Protein AF-A0A4Q3YSI7-F1 (afdb_monomer)

Secondary structure (DSSP, 8-state):
-HHHHHHHHHHHHHHTT-SS-TT--HHHHHHHHHHHHHHHHHT--S-----EEEEEEEEES-TTS-EEEEEEEEEETTTTEEEEEEPPPPSSS------STTHHHHHHHHHHHHTSTT-SSHHHHHHHHHHHHHH--STT--SSPPEEE--SSS--EEEEEEETTEEEETTEEE---GGGTTSEEE-TT--EE-TTT-SBPTTPPP----SSS---

Nearest PDB structures (foldseek):
  5exc-assembly1_C  TM=4.703E-01  e=1.719E+00  Dendronephthya sp. SSAL-2002
  6gp1-assembly1_A  TM=4.718E-01  e=2.046E+00  Lobophyllia hemprichii
  6lof-assembly1_D  TM=4.558E-01  e=3.658E+00  Zoanthus sp.
  3lf4-assembly1_A  TM=4.822E-01  e=4.355E+00  Discosoma sp.
  6m9y-assembly1_C  TM=2.716E-01  e=4.891E+00  Branchiostoma floridae

Solvent-accessible surface area (backbone atoms only — not comparable to full-atom values): 12997 Å² total; per-residue (Å²): 115,67,68,70,56,54,51,53,53,50,52,55,33,51,77,70,59,69,70,55,65,94,84,58,51,74,68,58,48,47,51,48,52,51,50,52,50,52,59,55,55,72,69,63,74,99,65,90,75,66,65,49,73,45,80,50,76,48,74,46,69,58,69,93,68,47,43,75,49,38,33,45,42,34,38,39,51,92,73,73,42,78,49,76,44,77,55,84,74,71,97,58,73,70,85,84,79,74,71,71,89,39,25,66,52,32,51,52,33,32,51,45,33,49,76,24,93,47,30,71,37,69,42,29,48,50,24,16,43,47,52,32,34,73,63,54,79,34,85,91,43,58,78,53,81,65,46,73,46,75,63,69,60,78,76,70,43,62,37,32,39,45,56,95,93,40,44,28,49,77,42,37,82,53,79,93,53,81,89,52,71,85,50,53,32,20,38,64,49,60,29,44,33,33,88,88,79,72,39,76,29,88,92,53,74,87,63,73,83,47,90,84,48,90,71,128

Sequence (216 aa):
MFPSLVLGQIISAIDLQLLTASSAEAEERNAVIVDFIQSSHRRRRNVPEQDFIILHIYRSHVWPSTQYRVWTIGYSASENMWSCDEIELPTATAVVVTLGSGARTAKAYTTRWAASDAGGTSRAIFSAFCDALSSGEDRLSGGMPQLNALYTEGSPRPLGVVENNQLFLHGLPIKWSGALANIEWCDRLFNRLDPLTMKQASGARRFARPTNSGIR

Structure (mmCIF, N/CA/C/O backbone):
data_AF-A0A4Q3YSI7-F1
#
_entry.id   AF-A0A4Q3YSI7-F1
#
loop_
_atom_site.group_PDB
_atom_site.id
_atom_site.type_symbol
_atom_site.label_atom_id
_atom_site.label_alt_id
_atom_site.label_comp_id
_atom_site.label_asym_id
_atom_site.label_entity_id
_atom_site.label_seq_id
_atom_site.pdbx_PDB_ins_code
_atom_site.Cartn_x
_atom_site.Cartn_y
_atom_site.Cartn_z
_atom_site.occupancy
_atom_site.B_iso_or_equiv
_atom_site.auth_seq_id
_atom_site.auth_comp_id
_atom_site.auth_asym_id
_atom_site.auth_atom_id
_atom_site.pdbx_PDB_model_num
ATOM 1 N N . MET A 1 1 ? 13.739 -9.738 -4.726 1.00 76.19 1 MET A N 1
ATOM 2 C CA . MET A 1 1 ? 14.880 -8.851 -4.375 1.00 76.19 1 MET A CA 1
ATOM 3 C C . MET A 1 1 ? 15.005 -7.641 -5.297 1.00 76.19 1 MET A C 1
ATOM 5 O O . MET A 1 1 ? 15.178 -6.547 -4.781 1.00 76.19 1 MET A O 1
ATOM 9 N N . PHE A 1 2 ? 14.910 -7.789 -6.626 1.00 90.81 2 PHE A N 1
ATOM 10 C CA . PHE A 1 2 ? 15.081 -6.655 -7.549 1.00 90.81 2 PHE A CA 1
ATOM 11 C C . PHE A 1 2 ? 14.163 -5.441 -7.270 1.00 90.81 2 PHE A C 1
ATOM 13 O O . PHE A 1 2 ? 14.714 -4.345 -7.147 1.00 90.81 2 PHE A O 1
ATOM 20 N N . PRO A 1 3 ? 12.831 -5.597 -7.082 1.00 92.06 3 PRO A N 1
ATOM 21 C CA . PRO A 1 3 ? 11.947 -4.452 -6.846 1.00 92.06 3 PRO A CA 1
ATOM 22 C C . PRO A 1 3 ? 12.372 -3.593 -5.651 1.00 92.06 3 PRO A C 1
ATOM 24 O O . PRO A 1 3 ? 12.464 -2.378 -5.764 1.00 92.06 3 PRO A O 1
ATOM 27 N N . SER A 1 4 ? 12.724 -4.214 -4.525 1.00 88.88 4 SER A N 1
ATOM 28 C CA . SER A 1 4 ? 13.134 -3.496 -3.312 1.00 88.88 4 SER A CA 1
ATOM 29 C C . SER A 1 4 ? 14.380 -2.627 -3.521 1.00 88.88 4 SER A C 1
ATOM 31 O O . SER A 1 4 ? 14.477 -1.554 -2.935 1.00 88.88 4 SER A O 1
ATOM 33 N N . LEU A 1 5 ? 15.319 -3.063 -4.369 1.00 90.75 5 LEU A N 1
ATOM 34 C CA . LEU A 1 5 ? 16.537 -2.305 -4.671 1.00 90.75 5 LEU A CA 1
ATOM 35 C C . LEU A 1 5 ? 16.259 -1.141 -5.627 1.00 90.75 5 LEU A C 1
ATOM 37 O O . LEU A 1 5 ? 16.662 -0.012 -5.355 1.00 90.75 5 LEU A O 1
ATOM 41 N N . VAL A 1 6 ? 15.563 -1.408 -6.737 1.00 94.06 6 VAL A N 1
ATOM 42 C CA . VAL A 1 6 ? 15.312 -0.381 -7.760 1.00 94.06 6 VAL A CA 1
ATOM 43 C C . VAL A 1 6 ? 14.368 0.705 -7.246 1.00 94.06 6 VAL A C 1
ATOM 45 O O . VAL A 1 6 ? 14.577 1.877 -7.540 1.00 94.06 6 VAL A O 1
ATOM 48 N N . LEU A 1 7 ? 13.385 0.352 -6.411 1.00 94.69 7 LEU A N 1
ATOM 49 C CA . LEU A 1 7 ? 12.472 1.325 -5.812 1.00 94.69 7 LEU A CA 1
ATOM 50 C C . LEU A 1 7 ? 13.203 2.297 -4.883 1.00 94.69 7 LEU A C 1
ATOM 52 O O . LEU A 1 7 ? 12.929 3.490 -4.935 1.00 94.69 7 LEU A O 1
ATOM 56 N N . GLY A 1 8 ? 14.179 1.825 -4.099 1.00 93.75 8 GLY A N 1
ATOM 57 C CA . GLY A 1 8 ? 15.011 2.710 -3.279 1.00 93.75 8 GLY A CA 1
ATOM 58 C C . GLY A 1 8 ? 15.780 3.732 -4.123 1.00 93.75 8 GLY A C 1
ATOM 59 O O . GLY A 1 8 ? 15.789 4.917 -3.802 1.00 93.75 8 GLY A O 1
ATOM 60 N N . GLN A 1 9 ? 16.355 3.292 -5.247 1.00 93.75 9 GLN A N 1
ATOM 61 C CA . GLN A 1 9 ? 17.069 4.170 -6.183 1.00 93.75 9 GLN A CA 1
ATOM 62 C C . GLN A 1 9 ? 16.139 5.192 -6.846 1.00 93.75 9 GLN A C 1
ATOM 64 O O . GLN A 1 9 ? 16.499 6.363 -6.957 1.00 93.75 9 GLN A O 1
ATOM 69 N N . ILE A 1 10 ? 14.942 4.763 -7.256 1.00 94.44 10 ILE A N 1
ATOM 70 C CA . ILE A 1 10 ? 13.928 5.638 -7.857 1.00 94.44 10 ILE A CA 1
ATOM 71 C C . ILE A 1 10 ? 13.483 6.698 -6.855 1.00 94.44 10 ILE A C 1
ATOM 73 O O . ILE A 1 10 ? 13.472 7.873 -7.201 1.00 94.44 10 ILE A O 1
ATOM 77 N N . ILE A 1 11 ? 13.173 6.310 -5.615 1.00 92.19 11 ILE A N 1
ATOM 78 C CA . ILE A 1 11 ? 12.768 7.251 -4.562 1.00 92.19 11 ILE A CA 1
ATOM 79 C C . ILE A 1 11 ? 13.866 8.293 -4.340 1.00 92.19 11 ILE A C 1
ATOM 81 O O . ILE A 1 11 ? 13.592 9.484 -4.433 1.00 92.19 11 ILE A O 1
ATOM 85 N N . SER A 1 12 ? 15.122 7.866 -4.166 1.00 93.31 12 SER A N 1
ATOM 86 C CA . SER A 1 12 ? 16.239 8.805 -3.998 1.00 93.31 12 SER A CA 1
ATOM 87 C C . SER A 1 12 ? 16.393 9.761 -5.185 1.00 93.31 12 SER A C 1
ATOM 89 O O . SER A 1 12 ? 16.667 10.942 -4.999 1.00 93.31 12 SER A O 1
ATOM 91 N N . ALA A 1 13 ? 16.205 9.280 -6.415 1.00 92.12 13 ALA A N 1
ATOM 92 C CA . ALA A 1 13 ? 16.308 10.123 -7.599 1.00 92.12 13 ALA A CA 1
ATOM 93 C C . ALA A 1 13 ? 15.090 11.055 -7.786 1.00 92.12 13 ALA A C 1
ATOM 95 O O . ALA A 1 13 ? 15.251 12.147 -8.331 1.00 92.12 13 ALA A O 1
ATOM 96 N N . ILE A 1 14 ? 13.898 10.676 -7.307 1.00 90.38 14 ILE A N 1
ATOM 97 C CA . ILE A 1 14 ? 12.726 11.564 -7.215 1.00 90.38 14 ILE A CA 1
ATOM 98 C C . ILE A 1 14 ? 12.975 12.663 -6.178 1.00 90.38 14 ILE A C 1
ATOM 100 O O . ILE A 1 14 ? 12.755 13.833 -6.484 1.00 90.38 14 ILE A O 1
ATOM 104 N N . ASP A 1 15 ? 13.475 12.310 -4.992 1.00 89.75 15 ASP A N 1
ATOM 105 C CA . ASP A 1 15 ? 13.747 13.261 -3.906 1.00 89.75 15 ASP A CA 1
ATOM 106 C C . ASP A 1 15 ? 14.797 14.307 -4.314 1.00 89.75 15 ASP A C 1
ATOM 108 O O . ASP A 1 15 ? 14.696 15.480 -3.955 1.00 89.75 15 ASP A O 1
ATOM 112 N N . LEU A 1 16 ? 15.774 13.897 -5.129 1.00 91.81 16 LEU A N 1
ATOM 113 C CA . LEU A 1 16 ? 16.781 14.776 -5.731 1.00 91.81 16 LEU A CA 1
ATOM 114 C C . LEU A 1 16 ? 16.293 15.514 -6.991 1.00 91.81 16 LEU A C 1
ATOM 116 O O . LEU A 1 16 ? 17.074 16.238 -7.605 1.00 91.81 16 LEU A O 1
ATOM 120 N N . GLN A 1 17 ? 15.030 15.336 -7.391 1.00 89.69 17 GLN A N 1
ATOM 121 C CA . GLN A 1 17 ? 14.419 15.948 -8.580 1.00 89.69 17 GLN A CA 1
ATOM 122 C C . GLN A 1 17 ? 15.140 15.608 -9.900 1.00 89.69 17 GLN A C 1
ATOM 124 O O . GLN A 1 17 ? 15.142 16.397 -10.842 1.00 89.69 17 GLN A O 1
ATOM 129 N N . LEU A 1 18 ? 15.744 14.418 -9.988 1.00 89.19 18 LEU A N 1
ATOM 130 C CA . LEU A 1 18 ? 16.548 13.985 -11.138 1.00 89.19 18 LEU A CA 1
ATOM 131 C C . LEU A 1 18 ? 15.752 13.206 -12.189 1.00 89.19 18 LEU A C 1
ATOM 133 O O . LEU A 1 18 ? 16.165 13.157 -13.344 1.00 89.19 18 LEU A O 1
ATOM 137 N N . LEU A 1 19 ? 14.651 12.555 -11.798 1.00 84.19 19 LEU A N 1
ATOM 138 C CA . LEU A 1 19 ? 13.926 11.656 -12.703 1.00 84.19 19 LEU A CA 1
ATOM 139 C C . LEU A 1 19 ? 12.899 12.366 -13.578 1.00 84.19 19 LEU A C 1
ATOM 141 O O . LEU A 1 19 ? 12.756 12.032 -14.744 1.00 84.19 19 LEU A O 1
ATOM 145 N N . THR A 1 20 ? 12.160 13.331 -13.045 1.00 81.06 20 THR A N 1
ATOM 146 C CA . THR A 1 20 ? 11.006 13.895 -13.755 1.00 81.06 20 THR A CA 1
ATOM 147 C C . THR A 1 20 ? 10.940 15.394 -13.552 1.00 81.06 20 THR A C 1
ATOM 149 O O . THR A 1 20 ? 11.030 15.853 -12.413 1.00 81.06 20 THR A O 1
ATOM 152 N N . ALA A 1 21 ? 10.710 16.142 -14.631 1.00 79.62 21 ALA A N 1
ATOM 153 C CA . ALA A 1 21 ? 10.449 17.572 -14.547 1.00 79.62 21 ALA A CA 1
ATOM 154 C C . ALA A 1 21 ? 9.201 17.852 -13.694 1.00 79.62 21 ALA A C 1
ATOM 156 O O . ALA A 1 21 ? 8.251 17.066 -13.670 1.00 79.62 21 ALA A O 1
ATOM 157 N N . SER A 1 22 ? 9.162 18.997 -13.014 1.00 75.00 22 SER A N 1
ATOM 158 C CA . SER A 1 22 ? 8.008 19.399 -12.197 1.00 75.00 22 SER A CA 1
ATOM 159 C C . SER A 1 22 ? 6.721 19.556 -13.016 1.00 75.00 22 SER A C 1
ATOM 161 O O . SER A 1 22 ? 5.641 19.339 -12.480 1.00 75.00 22 SER A O 1
ATOM 163 N N . SER A 1 23 ? 6.835 19.864 -14.310 1.00 81.31 23 SER A N 1
ATOM 164 C CA . SER A 1 23 ? 5.715 20.023 -15.244 1.00 81.31 23 SER A CA 1
ATOM 165 C C . SER A 1 23 ? 5.284 18.737 -15.953 1.00 81.31 23 SER A C 1
ATOM 167 O O . SER A 1 23 ? 4.348 18.795 -16.736 1.00 81.31 23 SER A O 1
ATOM 169 N N . ALA A 1 24 ? 5.975 17.611 -15.743 1.00 86.38 24 ALA A N 1
ATOM 170 C CA . ALA A 1 24 ? 5.646 16.370 -16.440 1.00 86.38 24 ALA A CA 1
ATOM 171 C C . ALA A 1 24 ? 4.278 15.837 -15.994 1.00 86.38 24 ALA A C 1
ATOM 173 O O . ALA A 1 24 ? 4.003 15.769 -14.784 1.00 86.38 24 ALA A O 1
ATOM 174 N N . GLU A 1 25 ? 3.472 15.418 -16.965 1.00 90.75 25 GLU A N 1
ATOM 175 C CA . GLU A 1 25 ? 2.168 14.799 -16.731 1.00 90.75 25 GLU A CA 1
ATOM 176 C C . GLU A 1 25 ? 2.317 13.358 -16.216 1.00 90.75 25 GLU A C 1
ATOM 178 O O . GLU A 1 25 ? 3.401 12.764 -16.211 1.00 90.75 25 GLU A O 1
ATOM 183 N N . ALA A 1 26 ? 1.221 12.782 -15.728 1.00 92.50 26 ALA A N 1
ATOM 184 C CA . ALA A 1 26 ? 1.237 11.498 -15.034 1.00 92.50 26 ALA A CA 1
ATOM 185 C C . ALA A 1 26 ? 1.747 10.340 -15.926 1.00 92.50 26 ALA A C 1
ATOM 187 O O . ALA A 1 26 ? 2.525 9.501 -15.467 1.00 92.50 26 ALA A O 1
ATOM 188 N N . GLU A 1 27 ? 1.362 10.321 -17.205 1.00 94.31 27 GLU A N 1
ATOM 189 C CA . GLU A 1 27 ? 1.814 9.379 -18.237 1.00 94.31 27 GLU A CA 1
ATOM 190 C C . GLU A 1 27 ? 3.322 9.475 -18.467 1.00 94.31 27 GLU A C 1
ATOM 192 O O . GLU A 1 27 ? 4.012 8.459 -18.495 1.00 94.31 27 GLU A O 1
ATOM 197 N N . GLU A 1 28 ? 3.843 10.695 -18.600 1.00 93.88 28 GLU A N 1
ATOM 198 C CA . GLU A 1 28 ? 5.266 10.938 -18.843 1.00 93.88 28 GLU A CA 1
ATOM 199 C C . GLU A 1 28 ? 6.102 10.472 -17.650 1.00 93.88 28 GLU A C 1
ATOM 201 O O . GLU A 1 28 ? 7.112 9.784 -17.810 1.00 93.88 28 GLU A O 1
ATOM 206 N N . ARG A 1 29 ? 5.644 10.778 -16.430 1.00 94.06 29 ARG A N 1
ATOM 207 C CA . ARG A 1 29 ? 6.284 10.301 -15.197 1.00 94.06 29 ARG A CA 1
ATOM 208 C C . ARG A 1 29 ? 6.278 8.782 -15.115 1.00 94.06 29 ARG A C 1
ATOM 210 O O . ARG A 1 29 ? 7.296 8.192 -14.758 1.00 94.06 29 ARG A O 1
ATOM 217 N N . ASN A 1 30 ? 5.153 8.147 -15.447 1.00 96.31 30 ASN A N 1
ATOM 218 C CA . ASN A 1 30 ? 5.068 6.694 -15.501 1.00 96.31 30 ASN A CA 1
ATOM 219 C C . ASN A 1 30 ? 6.070 6.117 -16.511 1.00 96.31 30 ASN A C 1
ATOM 221 O O . ASN A 1 30 ? 6.843 5.237 -16.140 1.00 96.31 30 ASN A O 1
ATOM 225 N N . ALA A 1 31 ? 6.117 6.656 -17.731 1.00 96.00 31 ALA A N 1
ATOM 226 C CA . ALA A 1 31 ? 7.021 6.193 -18.779 1.00 96.00 31 ALA A CA 1
ATOM 227 C C . ALA A 1 31 ? 8.495 6.272 -18.350 1.00 96.00 31 ALA A C 1
ATOM 229 O O . ALA A 1 31 ? 9.243 5.314 -18.546 1.00 96.00 31 ALA A O 1
ATOM 230 N N . VAL A 1 32 ? 8.903 7.364 -17.693 1.00 95.62 32 VAL A N 1
ATOM 231 C CA . VAL A 1 32 ? 10.265 7.500 -17.153 1.00 95.62 32 VAL A CA 1
ATOM 232 C C . VAL A 1 32 ? 10.555 6.457 -16.071 1.00 95.62 32 VAL A C 1
ATOM 234 O O . VAL A 1 32 ? 11.625 5.848 -16.067 1.00 95.62 32 VAL A O 1
ATOM 237 N N . ILE A 1 33 ? 9.612 6.224 -15.154 1.00 95.88 33 ILE A N 1
ATOM 238 C CA . ILE A 1 33 ? 9.764 5.209 -14.103 1.00 95.88 33 ILE A CA 1
ATOM 239 C C . ILE A 1 33 ? 9.880 3.809 -14.719 1.00 95.88 33 ILE A C 1
ATOM 241 O O . ILE A 1 33 ? 10.762 3.043 -14.327 1.00 95.88 33 ILE A O 1
ATOM 245 N N . VAL A 1 34 ? 9.036 3.481 -15.701 1.00 97.06 34 VAL A N 1
ATOM 246 C CA . VAL A 1 34 ? 9.071 2.200 -16.421 1.00 97.06 34 VAL A CA 1
ATOM 247 C C . VAL A 1 34 ? 10.416 2.011 -17.118 1.00 97.06 34 VAL A C 1
ATOM 249 O O . VAL A 1 34 ? 11.053 0.975 -16.913 1.00 97.06 34 VAL A O 1
ATOM 252 N N . ASP A 1 35 ? 10.891 3.004 -17.875 1.00 95.62 35 ASP A N 1
ATOM 253 C CA . ASP A 1 35 ? 12.185 2.915 -18.556 1.00 95.62 35 ASP A CA 1
ATOM 254 C C . ASP A 1 35 ? 13.339 2.749 -17.558 1.00 95.62 35 ASP A C 1
ATOM 256 O O . ASP A 1 35 ? 14.198 1.882 -17.739 1.00 95.62 35 ASP A O 1
ATOM 260 N N . PHE A 1 36 ? 13.329 3.489 -16.444 1.00 95.38 36 PHE A N 1
ATOM 261 C CA . PHE A 1 36 ? 14.347 3.346 -15.403 1.00 95.38 36 PHE A CA 1
ATOM 262 C C . PHE A 1 36 ? 14.370 1.929 -14.814 1.00 95.38 36 PHE A C 1
ATOM 264 O O . PHE A 1 36 ? 15.446 1.339 -14.638 1.00 95.38 36 PHE A O 1
ATOM 271 N N . ILE A 1 37 ? 13.195 1.360 -14.520 1.00 95.62 37 ILE A N 1
ATOM 272 C CA . ILE A 1 37 ? 13.059 -0.002 -13.991 1.00 95.62 37 ILE A CA 1
ATOM 273 C C . ILE A 1 37 ? 13.585 -1.013 -15.013 1.00 95.62 37 ILE A C 1
ATOM 275 O O . ILE A 1 37 ? 14.451 -1.825 -14.677 1.00 95.62 37 ILE A O 1
ATOM 279 N N . GLN A 1 38 ? 13.126 -0.945 -16.263 1.00 95.25 38 GLN A N 1
ATOM 280 C CA . GLN A 1 38 ? 13.524 -1.871 -17.327 1.00 95.25 38 GLN A CA 1
ATOM 281 C C . GLN A 1 38 ? 15.024 -1.779 -17.633 1.00 95.25 38 GLN A C 1
ATOM 283 O O . GLN A 1 38 ? 15.718 -2.792 -17.757 1.00 95.25 38 GLN A O 1
ATOM 288 N N . SER A 1 39 ? 15.569 -0.568 -17.703 1.00 93.31 39 SER A N 1
ATOM 289 C CA . SER A 1 39 ? 16.995 -0.318 -17.924 1.00 93.31 39 SER A CA 1
ATOM 290 C C . SER A 1 39 ? 17.858 -0.790 -16.751 1.00 93.31 39 SER A C 1
ATOM 292 O O . SER A 1 39 ? 18.958 -1.309 -16.952 1.00 93.31 39 SER A O 1
ATOM 294 N N . SER A 1 40 ? 17.375 -0.683 -15.513 1.00 93.12 40 SER A N 1
ATOM 295 C CA . SER A 1 40 ? 18.057 -1.248 -14.340 1.00 93.12 40 SER A CA 1
ATOM 296 C C . SER A 1 40 ? 17.976 -2.774 -14.308 1.00 93.12 40 SER A C 1
ATOM 298 O O . SER A 1 40 ? 18.968 -3.432 -13.998 1.00 93.12 40 SER A O 1
ATOM 300 N N . HIS A 1 41 ? 16.843 -3.349 -14.711 1.00 92.94 41 HIS A N 1
ATOM 301 C CA . HIS A 1 41 ? 16.660 -4.793 -14.801 1.00 92.94 41 HIS A CA 1
ATOM 302 C C . HIS A 1 41 ? 17.600 -5.437 -15.827 1.00 92.94 41 HIS A C 1
ATOM 304 O O . HIS A 1 41 ? 18.274 -6.411 -15.495 1.00 92.94 41 HIS A O 1
ATOM 310 N N . ARG A 1 42 ? 17.700 -4.861 -17.037 1.00 91.12 42 ARG A N 1
ATOM 311 C CA . ARG A 1 42 ? 18.564 -5.339 -18.140 1.00 91.12 42 ARG A CA 1
ATOM 312 C C . ARG A 1 42 ? 20.054 -5.384 -17.789 1.00 91.12 42 ARG A C 1
ATOM 314 O O . ARG A 1 42 ? 20.809 -6.128 -18.405 1.00 91.12 42 ARG A O 1
ATOM 321 N N . ARG A 1 43 ? 20.496 -4.587 -16.812 1.00 89.12 43 ARG A N 1
ATOM 322 C CA . ARG A 1 43 ? 21.905 -4.510 -16.385 1.00 89.12 43 ARG A CA 1
ATOM 323 C C . ARG A 1 43 ? 22.304 -5.592 -15.381 1.00 89.12 43 ARG A C 1
ATOM 325 O O . ARG A 1 43 ? 23.490 -5.731 -15.081 1.00 89.12 43 ARG A O 1
ATOM 332 N N . ARG A 1 44 ? 21.346 -6.355 -14.851 1.00 87.38 44 ARG A N 1
ATOM 333 C CA . ARG A 1 44 ? 21.624 -7.432 -13.897 1.00 87.38 44 ARG A CA 1
ATOM 334 C C . ARG A 1 44 ? 22.282 -8.617 -14.602 1.00 87.38 44 ARG A C 1
ATOM 336 O O . ARG A 1 44 ? 21.973 -8.919 -15.748 1.00 87.38 44 ARG A O 1
ATOM 343 N N . ARG A 1 45 ? 23.179 -9.312 -13.903 1.00 81.56 45 ARG A N 1
ATOM 344 C CA . ARG A 1 45 ? 23.818 -10.546 -14.383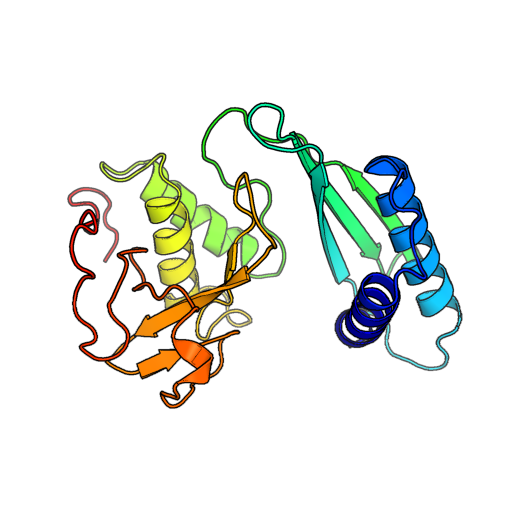 1.00 81.56 45 ARG A CA 1
ATOM 345 C C . ARG A 1 45 ? 23.741 -11.622 -13.309 1.00 81.56 45 ARG A C 1
ATOM 347 O O . ARG A 1 45 ? 23.902 -11.307 -12.134 1.00 81.56 45 ARG A O 1
ATOM 354 N N . ASN A 1 46 ? 23.543 -12.874 -13.724 1.00 75.81 46 ASN A N 1
ATOM 355 C CA . ASN A 1 46 ? 23.625 -14.069 -12.874 1.00 75.81 46 ASN A CA 1
ATOM 356 C C . ASN A 1 46 ? 22.743 -14.025 -11.612 1.00 75.81 46 ASN A C 1
ATOM 358 O O . ASN A 1 46 ? 23.167 -14.444 -10.537 1.00 75.81 46 ASN A O 1
ATOM 362 N N . VAL A 1 47 ? 21.518 -13.512 -11.730 1.00 79.75 47 VAL A N 1
ATOM 363 C CA . VAL A 1 47 ? 20.550 -13.453 -10.627 1.00 79.75 47 VAL A CA 1
ATOM 364 C C . VA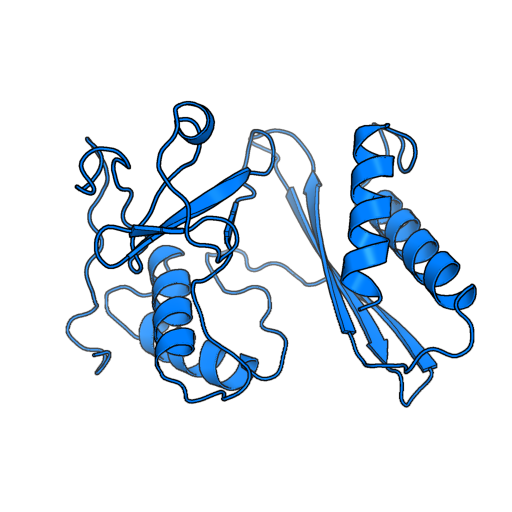L A 1 47 ? 19.288 -14.232 -10.986 1.00 79.75 47 VAL A C 1
ATOM 366 O O . VAL A 1 47 ? 18.817 -14.091 -12.113 1.00 79.75 47 VAL A O 1
ATOM 369 N N . PRO A 1 48 ? 18.715 -15.010 -10.048 1.00 77.50 48 PRO A N 1
ATOM 370 C CA . PRO A 1 48 ? 17.429 -15.658 -10.261 1.00 77.50 48 PRO A CA 1
ATOM 371 C C . PRO A 1 48 ? 16.359 -14.636 -10.641 1.00 77.50 48 PRO A C 1
ATOM 373 O O . PRO A 1 48 ? 16.221 -13.590 -9.993 1.00 77.50 48 PRO A O 1
ATOM 376 N N . GLU A 1 49 ? 15.613 -14.945 -11.693 1.00 83.62 49 GLU A N 1
ATOM 377 C CA . GLU A 1 49 ? 14.466 -14.155 -12.109 1.00 83.62 49 GLU A CA 1
ATOM 378 C C . GLU A 1 49 ? 13.201 -14.706 -11.469 1.00 83.62 49 GLU A C 1
ATOM 380 O O . GLU A 1 49 ? 13.020 -15.913 -11.326 1.00 83.62 49 GLU A O 1
ATOM 385 N N . GLN A 1 50 ? 12.361 -13.791 -11.014 1.00 89.38 50 GLN A N 1
ATOM 386 C CA . GLN A 1 50 ? 11.073 -14.092 -10.418 1.00 89.38 50 GLN A CA 1
ATOM 387 C C . GLN A 1 50 ? 10.093 -13.065 -10.942 1.00 89.38 50 GLN A C 1
ATOM 389 O O . GLN A 1 50 ? 10.475 -11.911 -11.160 1.00 89.38 50 GLN A O 1
ATOM 394 N N . ASP A 1 51 ? 8.848 -13.487 -11.090 1.00 93.75 51 ASP A N 1
ATOM 395 C CA . ASP A 1 51 ? 7.767 -12.584 -11.432 1.00 93.75 51 ASP A CA 1
ATOM 396 C C . ASP A 1 51 ? 7.613 -11.528 -10.338 1.00 93.75 51 ASP A C 1
ATOM 398 O O . ASP A 1 51 ? 7.758 -11.800 -9.139 1.00 93.75 51 ASP A O 1
ATOM 402 N N . PHE A 1 52 ? 7.308 -10.305 -10.747 1.00 94.69 52 PHE A N 1
ATOM 403 C CA . PHE A 1 52 ? 6.945 -9.249 -9.816 1.00 94.69 52 PHE A CA 1
ATOM 404 C C . PHE A 1 52 ? 6.020 -8.239 -10.472 1.00 94.69 52 PHE A C 1
ATOM 406 O O . PHE A 1 52 ? 5.974 -8.090 -11.691 1.00 94.69 52 PHE A O 1
ATOM 413 N N . ILE A 1 53 ? 5.306 -7.514 -9.617 1.00 96.25 53 ILE A N 1
ATOM 414 C CA . ILE A 1 53 ? 4.451 -6.403 -10.008 1.00 96.25 53 ILE A CA 1
ATOM 415 C C . ILE A 1 53 ? 4.809 -5.215 -9.122 1.00 96.25 53 ILE A C 1
ATOM 417 O O . ILE A 1 53 ? 4.932 -5.350 -7.903 1.00 96.25 53 ILE A O 1
ATOM 421 N N . ILE A 1 54 ? 4.983 -4.054 -9.741 1.00 96.81 54 ILE A N 1
ATOM 422 C CA . ILE A 1 54 ? 5.146 -2.766 -9.074 1.00 96.81 54 ILE A CA 1
ATOM 423 C C . ILE A 1 54 ? 3.880 -1.958 -9.334 1.00 96.81 54 ILE A C 1
ATOM 425 O O . ILE A 1 54 ? 3.450 -1.819 -10.476 1.00 96.81 54 ILE A O 1
ATOM 429 N N . LEU A 1 55 ? 3.289 -1.416 -8.271 1.00 96.56 55 LEU A N 1
ATOM 430 C CA . LEU A 1 55 ? 2.208 -0.446 -8.388 1.00 96.56 55 LEU A CA 1
ATOM 431 C C . LEU A 1 55 ? 2.793 0.961 -8.408 1.00 96.56 55 LEU A C 1
ATOM 433 O O . LEU A 1 55 ? 3.472 1.365 -7.464 1.00 96.56 55 LEU A O 1
ATOM 437 N N . HIS A 1 56 ? 2.495 1.706 -9.466 1.00 96.25 56 HIS A N 1
ATOM 438 C CA . HIS A 1 56 ? 2.767 3.134 -9.533 1.00 96.25 56 HIS A CA 1
ATOM 439 C C . HIS A 1 56 ? 1.441 3.877 -9.379 1.00 96.25 56 HIS A C 1
ATOM 441 O O . HIS A 1 56 ? 0.547 3.736 -10.208 1.00 96.25 56 HIS A O 1
ATOM 447 N N . ILE A 1 57 ? 1.303 4.634 -8.291 1.00 95.38 57 ILE A N 1
ATOM 448 C CA . ILE A 1 57 ? 0.116 5.438 -7.992 1.00 95.38 57 ILE A CA 1
ATOM 449 C C . ILE A 1 57 ? 0.546 6.897 -7.998 1.00 95.38 57 ILE A C 1
ATOM 451 O O . ILE A 1 57 ? 1.450 7.280 -7.253 1.00 95.38 57 ILE A O 1
ATOM 455 N N . TYR A 1 58 ? -0.123 7.705 -8.809 1.00 93.19 58 TYR A N 1
ATOM 456 C CA . TYR A 1 58 ? 0.152 9.125 -8.941 1.00 93.19 58 TYR A CA 1
ATOM 457 C C . TYR A 1 58 ? -1.087 9.946 -8.598 1.00 93.19 58 TYR A C 1
ATOM 459 O O . TYR A 1 58 ? -2.209 9.565 -8.930 1.00 93.19 58 TYR A O 1
ATOM 467 N N . ARG A 1 59 ? -0.873 11.088 -7.941 1.00 93.00 59 ARG A N 1
ATOM 468 C CA . ARG A 1 59 ? -1.898 12.107 -7.715 1.00 93.00 59 ARG A CA 1
ATOM 469 C C . ARG A 1 59 ? -1.492 13.374 -8.457 1.00 93.00 59 ARG A C 1
ATOM 471 O O . ARG A 1 59 ? -0.487 13.983 -8.089 1.00 93.00 59 ARG A O 1
ATOM 478 N N . SER A 1 60 ? -2.278 13.770 -9.451 1.00 88.94 60 SER A N 1
ATOM 479 C CA . SER A 1 60 ? -2.127 15.039 -10.161 1.00 88.94 60 SER A CA 1
ATOM 480 C C . SER A 1 60 ? -3.071 16.100 -9.595 1.00 88.94 60 SER A C 1
ATOM 482 O O . SER A 1 60 ? -4.101 15.795 -8.986 1.00 88.94 60 SER A O 1
ATOM 484 N N . HIS A 1 61 ? -2.699 17.358 -9.837 1.00 84.38 61 HIS A N 1
ATOM 485 C CA . HIS A 1 61 ? -3.429 18.566 -9.449 1.00 84.38 61 HIS A CA 1
ATOM 486 C C . HIS A 1 61 ? -3.611 18.761 -7.935 1.00 84.38 61 HIS A C 1
ATOM 488 O O . HIS A 1 61 ? -3.418 17.872 -7.103 1.00 84.38 61 HIS A O 1
ATOM 494 N N . VAL A 1 62 ? -3.958 19.993 -7.573 1.00 83.25 62 VAL A N 1
ATOM 495 C CA . VAL A 1 62 ? -4.345 20.352 -6.208 1.00 83.25 62 VAL A CA 1
ATOM 496 C C . VAL A 1 62 ? -5.856 20.230 -6.051 1.00 83.25 62 VAL A C 1
ATOM 498 O O . VAL A 1 62 ? -6.609 20.362 -7.019 1.00 83.25 62 VAL A O 1
ATOM 501 N N . TRP A 1 63 ? -6.299 19.998 -4.818 1.00 86.44 63 TRP A N 1
ATOM 502 C CA . TRP A 1 63 ? -7.716 20.042 -4.476 1.00 86.44 63 TRP A CA 1
ATOM 503 C C . TRP A 1 63 ? -8.332 21.388 -4.916 1.00 86.44 63 TRP A C 1
ATOM 505 O O . TRP A 1 63 ? -7.677 22.422 -4.754 1.00 86.44 63 TRP A O 1
ATOM 515 N N . PRO A 1 64 ? -9.562 21.418 -5.470 1.00 89.38 64 PRO A N 1
ATOM 516 C CA . PRO A 1 64 ? -10.538 20.325 -5.596 1.00 89.38 64 PRO A CA 1
ATOM 517 C C . PRO A 1 64 ? -10.433 19.494 -6.884 1.00 89.38 64 PRO A C 1
ATOM 519 O O . PRO A 1 64 ? -11.203 18.554 -7.057 1.00 89.38 64 PRO A O 1
ATOM 522 N N . SER A 1 65 ? -9.492 19.805 -7.775 1.00 90.19 65 SER A N 1
ATOM 523 C CA . SER A 1 65 ? -9.346 19.156 -9.088 1.00 90.19 65 SER A CA 1
ATOM 524 C C . SER A 1 65 ? -8.442 17.923 -9.060 1.00 90.19 65 SER A C 1
ATOM 526 O O . SER A 1 65 ? -7.929 17.514 -10.100 1.00 90.19 65 SER A O 1
ATOM 528 N N . THR A 1 66 ? -8.195 17.364 -7.874 1.00 91.75 66 THR A N 1
ATOM 529 C CA . THR A 1 66 ? -7.311 16.218 -7.672 1.00 91.75 66 THR A CA 1
ATOM 530 C C . THR A 1 66 ? -7.727 15.048 -8.557 1.00 91.75 66 THR A C 1
ATOM 532 O O . THR A 1 66 ? -8.885 14.632 -8.538 1.00 91.75 66 THR A O 1
ATOM 535 N N . GLN A 1 67 ? -6.766 14.469 -9.269 1.00 92.62 67 GLN A N 1
ATOM 536 C CA . GLN A 1 67 ? -6.964 13.235 -10.020 1.00 92.62 67 GLN A CA 1
ATOM 537 C C . GLN A 1 67 ? -5.943 12.193 -9.584 1.00 92.62 67 GLN A C 1
ATOM 539 O O . GLN A 1 67 ? -4.841 12.514 -9.136 1.00 92.62 67 GLN A O 1
ATOM 544 N N . TYR A 1 68 ? -6.329 10.930 -9.705 1.00 95.00 68 TYR A N 1
ATOM 545 C CA . TYR A 1 68 ? -5.485 9.793 -9.379 1.00 95.00 68 TYR A CA 1
ATOM 546 C C . TYR A 1 68 ? -5.330 8.923 -10.606 1.00 95.00 68 TYR A C 1
ATOM 548 O O . TYR A 1 68 ? -6.293 8.719 -11.341 1.00 95.00 68 TYR A O 1
ATOM 556 N N . ARG A 1 69 ? -4.128 8.388 -10.794 1.00 96.06 69 ARG A N 1
ATOM 557 C CA . ARG A 1 69 ? -3.831 7.418 -11.844 1.00 96.06 69 ARG A CA 1
ATOM 558 C C . ARG A 1 69 ? -2.999 6.287 -11.284 1.00 96.06 69 ARG A C 1
ATOM 560 O O . ARG A 1 69 ? -2.156 6.504 -10.409 1.00 96.06 69 ARG A O 1
ATOM 567 N N . VAL A 1 70 ? -3.293 5.074 -11.731 1.00 97.25 70 VAL A N 1
ATOM 568 C CA . VAL A 1 70 ? -2.720 3.850 -11.176 1.00 97.25 70 VAL A CA 1
ATOM 569 C C . VAL A 1 70 ? -2.282 2.948 -12.308 1.00 97.25 70 VAL A C 1
ATOM 571 O O . VAL A 1 70 ? -3.058 2.675 -13.214 1.00 97.25 70 VAL A O 1
ATOM 574 N N . TRP A 1 71 ? -1.060 2.439 -12.207 1.00 98.31 71 TRP A N 1
ATOM 575 C CA . TRP A 1 71 ? -0.527 1.455 -13.134 1.00 98.31 71 TRP A CA 1
ATOM 576 C C . TRP A 1 71 ? 0.015 0.237 -12.413 1.00 98.31 71 TRP A C 1
ATOM 578 O O . TRP A 1 71 ? 0.610 0.343 -11.335 1.00 98.31 71 TRP A O 1
ATOM 588 N N . THR A 1 72 ? -0.113 -0.905 -13.074 1.00 98.12 72 THR A N 1
ATOM 589 C CA . THR A 1 72 ? 0.642 -2.121 -12.783 1.00 98.12 72 THR A CA 1
ATOM 590 C C . THR A 1 72 ? 1.792 -2.248 -13.765 1.00 98.12 72 THR A C 1
ATOM 592 O O . THR A 1 72 ? 1.571 -2.366 -14.965 1.00 98.12 72 THR A O 1
ATOM 595 N N . ILE A 1 73 ? 3.016 -2.263 -13.245 1.00 98.00 73 ILE A N 1
ATOM 596 C CA . ILE A 1 73 ? 4.236 -2.538 -14.004 1.00 98.00 73 ILE A CA 1
ATOM 597 C C . ILE A 1 73 ? 4.649 -3.972 -13.675 1.00 98.00 73 ILE A C 1
ATOM 599 O O . ILE A 1 73 ? 5.113 -4.244 -12.564 1.00 98.00 73 ILE A O 1
ATO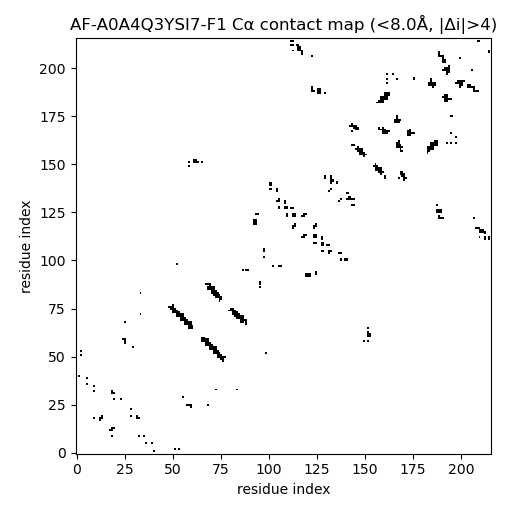M 603 N N . GLY A 1 74 ? 4.426 -4.893 -14.608 1.00 96.75 74 GLY A N 1
ATOM 604 C CA . GLY A 1 74 ? 4.641 -6.325 -14.422 1.00 96.75 74 GLY A CA 1
ATOM 605 C C . GLY A 1 74 ? 5.873 -6.841 -15.158 1.00 96.75 74 GLY A C 1
ATOM 606 O O . GLY A 1 74 ? 6.203 -6.374 -16.248 1.00 96.75 74 GLY A O 1
ATOM 607 N N . TYR A 1 75 ? 6.528 -7.840 -14.570 1.00 96.31 75 TYR A N 1
ATOM 608 C CA . TYR A 1 75 ? 7.547 -8.649 -15.232 1.00 96.31 75 TYR A CA 1
ATOM 609 C C . TYR A 1 75 ? 7.213 -10.133 -15.086 1.00 96.31 75 TYR A C 1
ATOM 611 O O . TYR A 1 75 ? 7.001 -10.601 -13.964 1.00 96.31 75 TYR A O 1
ATOM 619 N N . SER A 1 76 ? 7.192 -10.855 -16.208 1.00 94.94 76 SER A N 1
ATOM 620 C CA . SER A 1 76 ? 7.114 -12.317 -16.256 1.00 94.94 76 SER A CA 1
ATOM 621 C C . SER A 1 76 ? 8.498 -12.886 -16.547 1.00 94.94 76 SER A C 1
ATOM 623 O O . SER A 1 76 ? 9.057 -12.656 -17.620 1.00 94.94 76 SER A O 1
ATOM 625 N N . ALA A 1 77 ? 9.041 -13.653 -15.605 1.00 92.62 77 ALA A N 1
ATOM 626 C CA . ALA A 1 77 ? 10.328 -14.318 -15.746 1.00 92.62 77 ALA A CA 1
ATOM 627 C C . ALA A 1 77 ? 10.264 -15.492 -16.732 1.00 92.62 77 ALA A C 1
ATOM 629 O O . ALA A 1 77 ? 11.233 -15.739 -17.445 1.00 92.62 77 ALA A O 1
ATOM 630 N N . SER A 1 78 ? 9.135 -16.208 -16.806 1.00 92.38 78 SER A N 1
ATOM 631 C CA . SER A 1 78 ? 8.980 -17.328 -17.745 1.00 92.38 78 SER A CA 1
ATOM 632 C C . SER A 1 78 ? 8.919 -16.872 -19.200 1.00 92.38 78 SER A C 1
ATOM 634 O O . SER A 1 78 ? 9.405 -17.576 -20.080 1.00 92.38 78 SER A O 1
ATOM 636 N N . GLU A 1 79 ? 8.328 -15.704 -19.450 1.00 92.19 79 GLU A N 1
ATOM 637 C CA . GLU A 1 79 ? 8.169 -15.144 -20.797 1.00 92.19 79 GLU A CA 1
ATOM 638 C C . GLU A 1 79 ? 9.253 -14.111 -21.133 1.00 92.19 79 GLU A C 1
ATOM 640 O O . GLU A 1 79 ? 9.390 -13.721 -22.290 1.00 92.19 79 GLU A O 1
ATOM 645 N N . ASN A 1 80 ? 10.038 -13.675 -20.138 1.00 90.06 80 ASN A N 1
ATOM 646 C CA . ASN A 1 80 ? 10.967 -12.546 -20.241 1.00 90.06 80 ASN A CA 1
ATOM 647 C C . ASN A 1 80 ? 10.273 -11.302 -20.835 1.00 90.06 80 ASN A C 1
ATOM 649 O O . ASN A 1 80 ? 10.778 -10.636 -21.744 1.00 90.06 80 ASN A O 1
ATOM 653 N N . MET A 1 81 ? 9.069 -11.019 -20.337 1.00 94.69 81 MET A N 1
ATOM 654 C CA . MET A 1 81 ? 8.179 -9.990 -20.870 1.00 94.69 81 MET A CA 1
ATOM 655 C C . MET A 1 81 ? 7.806 -8.958 -19.812 1.00 94.69 81 MET A C 1
ATOM 657 O O . MET A 1 81 ? 7.581 -9.277 -18.644 1.00 94.69 81 MET A O 1
ATOM 661 N N . TRP A 1 82 ? 7.712 -7.706 -20.261 1.00 96.81 82 TRP A N 1
ATOM 662 C CA . TRP A 1 82 ? 7.232 -6.577 -19.474 1.00 96.81 82 TRP A CA 1
ATOM 663 C C . TRP A 1 82 ? 5.810 -6.201 -19.871 1.00 96.81 82 TRP A C 1
ATOM 665 O O . TRP A 1 82 ? 5.469 -6.212 -21.051 1.00 96.81 82 TRP A O 1
ATOM 675 N N . SER A 1 83 ? 5.026 -5.787 -18.883 1.00 97.56 83 SER A N 1
ATOM 676 C CA . SER A 1 83 ? 3.715 -5.161 -19.053 1.00 97.56 83 SER A CA 1
ATOM 677 C C . SER A 1 83 ? 3.661 -3.849 -18.275 1.00 97.56 83 SER A C 1
ATOM 679 O O . SER A 1 83 ? 4.312 -3.692 -17.237 1.00 97.56 83 SER A O 1
ATOM 681 N N . CYS A 1 84 ? 2.904 -2.887 -18.795 1.00 98.31 84 CYS A N 1
ATOM 682 C CA . CYS A 1 84 ? 2.538 -1.677 -18.076 1.00 98.31 84 CYS A CA 1
ATOM 683 C C . CYS A 1 84 ? 1.101 -1.332 -18.447 1.00 98.31 84 CYS A C 1
ATOM 685 O O . CYS A 1 84 ? 0.847 -0.852 -19.550 1.00 98.31 84 CYS A O 1
ATOM 687 N N . ASP A 1 85 ? 0.185 -1.595 -17.524 1.00 98.00 85 ASP A N 1
ATOM 688 C CA . ASP A 1 85 ? -1.244 -1.405 -17.736 1.00 98.00 85 ASP A CA 1
ATOM 689 C C . ASP A 1 85 ? -1.763 -0.355 -16.765 1.00 98.00 85 ASP A C 1
ATOM 691 O O . ASP A 1 85 ? -1.469 -0.394 -15.566 1.00 98.00 85 ASP A O 1
ATOM 695 N N . GLU A 1 86 ? -2.528 0.598 -17.286 1.00 98.00 86 GLU A N 1
ATOM 696 C CA . GLU A 1 86 ? -3.293 1.517 -16.457 1.00 98.00 86 GLU A CA 1
ATOM 697 C C . GLU A 1 86 ? -4.562 0.834 -15.943 1.00 98.00 86 GLU A C 1
ATOM 699 O O . GLU A 1 86 ? -5.247 0.125 -16.679 1.00 98.00 86 GLU A O 1
ATOM 704 N N . ILE A 1 87 ? -4.891 1.077 -14.676 1.00 97.50 87 ILE A N 1
ATOM 705 C CA . ILE A 1 87 ? -6.110 0.579 -14.051 1.00 97.50 87 ILE A CA 1
ATOM 706 C C . ILE A 1 87 ? -7.145 1.699 -14.001 1.00 97.50 87 ILE A C 1
ATOM 708 O O . ILE A 1 87 ? -6.910 2.752 -13.405 1.00 97.50 87 ILE A O 1
ATOM 712 N N . GLU A 1 88 ? -8.322 1.432 -14.564 1.00 95.75 88 GLU A N 1
ATOM 713 C CA . GLU A 1 88 ? -9.479 2.309 -14.421 1.00 95.75 88 GLU A CA 1
ATOM 714 C C . GLU A 1 88 ? -9.919 2.380 -12.953 1.00 95.75 88 GLU A C 1
ATOM 716 O O . GLU A 1 88 ? -10.121 1.361 -12.282 1.00 95.75 88 GLU A O 1
ATOM 721 N N . LEU A 1 89 ? -10.054 3.602 -12.437 1.00 95.69 89 LEU A N 1
ATOM 722 C CA . LEU A 1 89 ? -10.431 3.819 -11.050 1.00 95.69 89 LEU A CA 1
ATOM 723 C C . LEU A 1 89 ? -11.951 3.809 -10.866 1.00 95.69 89 LEU A C 1
ATOM 725 O O . LEU A 1 89 ? -12.679 4.424 -11.646 1.00 95.69 89 LEU A O 1
ATOM 729 N N . PRO A 1 90 ? -12.449 3.176 -9.791 1.00 94.44 90 PRO A N 1
ATOM 730 C CA . PRO A 1 90 ? -13.862 3.213 -9.459 1.00 94.44 90 PRO A CA 1
ATOM 731 C C . PRO A 1 90 ? -14.287 4.636 -9.075 1.00 94.44 90 PRO A C 1
ATOM 733 O O . PRO A 1 90 ? -13.551 5.378 -8.425 1.00 94.44 90 PRO A O 1
ATOM 736 N N . THR A 1 91 ? -15.528 4.995 -9.401 1.00 90.81 91 THR A N 1
ATOM 737 C CA . THR A 1 91 ? -16.132 6.289 -9.031 1.00 90.81 91 THR A CA 1
ATOM 738 C C . THR A 1 91 ? -16.593 6.351 -7.571 1.00 90.81 91 THR A C 1
ATOM 740 O O . THR A 1 91 ? -16.981 7.408 -7.077 1.00 90.81 91 THR A O 1
ATOM 743 N N . ALA A 1 92 ? -16.547 5.219 -6.868 1.00 92.62 92 ALA A N 1
AT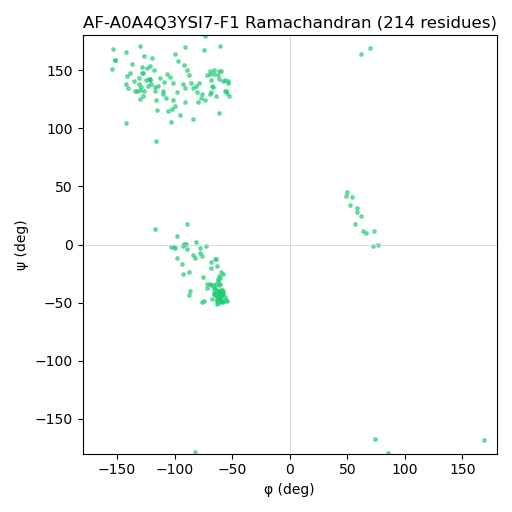OM 744 C CA . ALA A 1 92 ? -16.896 5.078 -5.462 1.00 92.62 92 ALA A CA 1
ATOM 745 C C . ALA A 1 92 ? -15.792 4.332 -4.700 1.00 92.62 92 ALA A C 1
ATOM 747 O O . ALA A 1 92 ? -14.861 3.780 -5.284 1.00 92.62 92 ALA A O 1
ATOM 748 N N . THR A 1 93 ? -15.905 4.295 -3.370 1.00 94.25 93 THR A N 1
ATOM 749 C CA . THR A 1 93 ? -14.949 3.571 -2.522 1.00 94.25 93 THR A CA 1
ATOM 750 C C . THR A 1 93 ? -14.948 2.081 -2.854 1.00 94.25 93 THR A C 1
ATOM 752 O O . THR A 1 93 ? -15.921 1.380 -2.586 1.00 94.25 93 THR A O 1
ATOM 755 N N . ALA A 1 94 ? -13.837 1.592 -3.398 1.00 95.12 94 ALA A N 1
ATOM 756 C CA . ALA A 1 94 ? -13.640 0.181 -3.689 1.00 95.12 94 ALA A CA 1
ATOM 757 C C . ALA A 1 94 ? -12.150 -0.186 -3.671 1.00 95.12 94 ALA A C 1
ATOM 759 O O . ALA A 1 94 ? -11.267 0.673 -3.637 1.00 95.12 94 ALA A O 1
ATOM 760 N N . VAL A 1 95 ? -11.878 -1.490 -3.690 1.00 96.56 95 VAL A N 1
ATOM 761 C CA . VAL A 1 95 ? -10.533 -2.011 -3.940 1.00 96.56 95 VAL A CA 1
ATOM 762 C C . VAL A 1 95 ? -10.220 -1.833 -5.422 1.00 96.56 95 VAL A C 1
ATOM 764 O O . VAL A 1 95 ? -10.963 -2.332 -6.260 1.00 96.56 95 VAL A O 1
ATOM 767 N N . VAL A 1 96 ? -9.117 -1.148 -5.730 1.00 96.31 96 VAL A N 1
ATOM 768 C CA . VAL A 1 96 ? -8.658 -0.929 -7.113 1.00 96.31 96 VAL A CA 1
ATOM 769 C C . VAL A 1 96 ? -8.052 -2.206 -7.694 1.00 96.31 96 VAL A C 1
ATOM 771 O O . VAL A 1 96 ? -8.397 -2.627 -8.790 1.00 96.31 96 VAL A O 1
ATOM 774 N N . VAL A 1 97 ? -7.158 -2.853 -6.943 1.00 96.88 97 VAL A N 1
ATOM 775 C CA . VAL A 1 97 ? -6.477 -4.076 -7.374 1.00 96.88 97 VAL A CA 1
ATOM 776 C C . VAL A 1 97 ? -6.046 -4.902 -6.165 1.00 96.88 97 VAL A C 1
ATOM 778 O O . VAL A 1 97 ? -5.788 -4.370 -5.085 1.00 96.88 97 VAL A O 1
ATOM 781 N N . THR A 1 98 ? -5.980 -6.222 -6.331 1.00 96.69 98 THR A N 1
ATOM 782 C CA . THR A 1 98 ? -5.445 -7.153 -5.331 1.00 96.69 98 THR A CA 1
ATOM 783 C C . THR A 1 98 ? -4.442 -8.075 -6.011 1.00 96.69 98 THR A C 1
ATOM 785 O O . THR A 1 98 ? -4.778 -8.715 -7.004 1.00 96.69 98 THR A O 1
ATOM 788 N N . LEU A 1 99 ? -3.217 -8.132 -5.489 1.00 95.44 99 LEU A N 1
ATOM 789 C CA . LEU A 1 99 ? -2.077 -8.806 -6.116 1.00 95.44 99 LEU A CA 1
ATOM 790 C C . LEU A 1 99 ? -1.430 -9.814 -5.155 1.00 95.44 99 LEU A C 1
ATOM 792 O O . LEU A 1 99 ? -1.610 -9.725 -3.941 1.00 95.44 99 LEU A O 1
ATOM 796 N N . GLY A 1 100 ? -0.644 -10.745 -5.703 1.00 94.12 100 GLY A N 1
ATOM 797 C CA . GLY A 1 100 ? 0.110 -11.746 -4.938 1.00 94.12 100 GLY A CA 1
ATOM 798 C C . GLY A 1 100 ? -0.683 -13.010 -4.579 1.00 94.12 100 GLY A C 1
ATOM 799 O O . GLY A 1 100 ? -1.857 -13.151 -4.923 1.00 94.12 100 GLY A O 1
ATOM 800 N N . SER A 1 101 ? -0.033 -13.945 -3.876 1.00 94.94 101 SER A N 1
ATOM 801 C CA . SER A 1 101 ? -0.617 -15.246 -3.489 1.00 94.94 101 SER A CA 1
ATOM 802 C C . SER A 1 101 ? -1.889 -15.099 -2.651 1.00 94.94 101 SER A C 1
ATOM 804 O O . SER A 1 101 ? -2.878 -15.792 -2.890 1.00 94.94 101 SER A O 1
ATOM 806 N N . GLY A 1 102 ? -1.897 -14.128 -1.734 1.00 96.44 102 GLY A N 1
ATOM 807 C CA . GLY A 1 102 ? -3.023 -13.835 -0.851 1.00 96.44 102 GLY A CA 1
ATOM 808 C C . GLY A 1 102 ? -4.223 -13.176 -1.531 1.00 96.44 102 GLY A C 1
ATOM 809 O O . GLY A 1 102 ? -5.229 -12.931 -0.865 1.00 96.44 102 GLY A O 1
ATOM 810 N N . ALA A 1 103 ? -4.171 -12.891 -2.840 1.00 97.25 103 ALA A N 1
ATOM 811 C CA . ALA A 1 103 ? -5.210 -12.116 -3.516 1.00 97.25 103 ALA A CA 1
ATOM 812 C C . ALA A 1 103 ? -6.600 -12.761 -3.443 1.00 97.25 103 ALA A C 1
ATOM 814 O O . ALA A 1 103 ? -7.598 -12.071 -3.228 1.00 97.25 103 ALA A O 1
ATOM 815 N N . ARG A 1 104 ? -6.673 -14.092 -3.572 1.00 97.06 104 ARG A N 1
ATOM 816 C CA . ARG A 1 104 ? -7.941 -14.830 -3.473 1.00 97.06 104 ARG A CA 1
ATOM 817 C C . ARG A 1 104 ? -8.561 -14.681 -2.084 1.00 97.06 104 ARG A C 1
ATOM 819 O O . ARG A 1 104 ? -9.744 -14.363 -1.979 1.00 97.06 104 ARG A O 1
ATOM 826 N N . THR A 1 105 ? -7.759 -14.885 -1.042 1.00 97.50 105 THR A N 1
ATOM 827 C CA . THR A 1 105 ? -8.181 -14.760 0.356 1.00 97.50 105 THR A CA 1
ATOM 828 C C . THR A 1 105 ? -8.614 -13.330 0.658 1.00 97.50 105 THR A C 1
ATOM 830 O O . THR A 1 105 ? -9.735 -13.116 1.114 1.00 97.50 105 THR A O 1
ATOM 833 N N . ALA A 1 106 ? -7.792 -12.335 0.316 1.00 97.44 106 ALA A N 1
ATOM 834 C CA . ALA A 1 106 ? -8.128 -10.927 0.507 1.00 97.44 106 ALA A CA 1
ATOM 835 C C . ALA A 1 106 ? -9.463 -10.565 -0.168 1.00 97.44 106 ALA A C 1
ATOM 837 O O . ALA A 1 106 ? -10.351 -10.022 0.487 1.00 97.44 106 ALA A O 1
ATOM 838 N N . LYS A 1 107 ? -9.671 -10.968 -1.430 1.00 97.31 107 LYS A N 1
ATOM 839 C CA . LYS A 1 107 ? -10.930 -10.731 -2.154 1.00 97.31 107 LYS A CA 1
ATOM 840 C C . LYS A 1 107 ? -12.135 -11.399 -1.484 1.00 97.31 107 LYS A C 1
ATOM 842 O O . LYS A 1 107 ? -13.210 -10.795 -1.427 1.00 97.31 107 LYS A O 1
ATOM 847 N N . ALA A 1 108 ? -11.980 -12.618 -0.967 1.00 96.62 108 ALA A N 1
ATOM 848 C CA . ALA A 1 108 ? -13.049 -13.319 -0.257 1.00 96.62 108 ALA A CA 1
ATOM 849 C C . ALA A 1 108 ? -13.476 -12.559 1.010 1.00 96.62 108 ALA A C 1
ATOM 851 O O . ALA A 1 108 ? -14.668 -12.324 1.215 1.00 96.62 108 ALA A O 1
ATOM 852 N N . TYR A 1 109 ? -12.517 -12.102 1.819 1.00 96.81 109 TYR A N 1
ATOM 853 C CA . TYR A 1 109 ? -12.802 -11.298 3.010 1.00 96.81 109 TYR A CA 1
ATOM 854 C C . TYR A 1 109 ? -13.400 -9.934 2.659 1.00 96.81 109 TYR A C 1
ATOM 856 O O . TYR A 1 109 ? -14.389 -9.534 3.274 1.00 96.81 109 TYR A O 1
ATOM 864 N N . THR A 1 110 ? -12.875 -9.242 1.641 1.00 96.56 110 THR A N 1
ATOM 865 C CA . THR A 1 110 ? -13.455 -7.976 1.166 1.00 96.56 110 THR A CA 1
ATOM 866 C C . THR A 1 110 ? -14.905 -8.163 0.730 1.00 96.56 110 THR A C 1
ATOM 868 O O . THR A 1 110 ? -15.747 -7.344 1.079 1.00 96.56 110 THR A O 1
ATOM 871 N N . THR A 1 111 ? -15.224 -9.259 0.036 1.00 95.62 111 THR A N 1
ATOM 872 C CA . THR A 1 111 ? -16.599 -9.571 -0.393 1.00 95.62 111 THR A CA 1
ATOM 873 C C . THR A 1 111 ? -17.530 -9.779 0.806 1.00 95.62 111 THR A C 1
ATOM 875 O O . THR A 1 111 ? -18.633 -9.238 0.826 1.00 95.62 111 THR A O 1
ATOM 878 N N . ARG A 1 112 ? -17.079 -10.504 1.841 1.00 95.12 112 ARG A N 1
ATOM 879 C CA . ARG A 1 112 ? -17.853 -10.706 3.081 1.00 95.12 112 ARG A CA 1
ATOM 880 C C . ARG A 1 112 ? -18.134 -9.383 3.798 1.00 95.12 112 ARG A C 1
ATOM 882 O O . ARG A 1 112 ? -19.268 -9.128 4.191 1.00 95.12 112 ARG A O 1
ATOM 889 N N . TRP A 1 113 ? -17.119 -8.531 3.942 1.00 95.81 113 TRP A N 1
ATOM 890 C CA . TRP A 1 113 ? -17.269 -7.206 4.551 1.00 95.81 113 TRP A CA 1
ATOM 891 C C . TRP A 1 113 ? -18.156 -6.280 3.711 1.00 95.81 113 TRP A C 1
ATOM 893 O O . TRP A 1 113 ? -18.971 -5.547 4.269 1.00 95.81 113 TRP A O 1
ATOM 903 N N . ALA A 1 114 ? -18.050 -6.331 2.383 1.00 94.12 114 ALA A N 1
ATOM 904 C CA . ALA A 1 114 ? -18.879 -5.535 1.480 1.00 94.12 114 ALA A CA 1
ATOM 905 C C . ALA A 1 114 ? -20.370 -5.899 1.567 1.00 94.12 114 ALA A C 1
ATOM 907 O O . ALA A 1 114 ? -21.207 -5.011 1.454 1.00 94.12 114 ALA A O 1
ATOM 908 N N . ALA A 1 115 ? -20.698 -7.171 1.816 1.00 94.00 115 ALA A N 1
ATOM 909 C CA . ALA A 1 115 ? -22.073 -7.640 2.006 1.00 94.00 115 ALA A CA 1
ATOM 910 C C . ALA A 1 115 ? -22.657 -7.330 3.401 1.00 94.00 115 ALA A C 1
ATOM 912 O O . ALA A 1 115 ? -23.811 -7.657 3.672 1.00 94.00 115 ALA A O 1
ATOM 913 N N . SER A 1 116 ? -21.865 -6.745 4.301 1.00 93.69 116 SER A N 1
ATOM 914 C CA . SER A 1 116 ? -22.274 -6.446 5.673 1.00 93.69 116 SER A CA 1
ATOM 915 C C . SER A 1 116 ? -22.878 -5.047 5.834 1.00 93.69 116 SER A C 1
ATOM 917 O O . SER A 1 116 ? -22.749 -4.195 4.956 1.00 93.69 116 SER A O 1
ATOM 919 N N . ASP A 1 117 ? -23.460 -4.774 7.004 1.00 90.75 117 ASP A N 1
ATOM 920 C CA . ASP A 1 117 ? -23.965 -3.453 7.411 1.00 90.75 117 ASP A CA 1
ATOM 921 C C . ASP A 1 117 ? -22.865 -2.380 7.532 1.00 90.75 117 ASP A C 1
ATOM 923 O O . ASP A 1 117 ? -23.164 -1.189 7.592 1.00 90.75 117 ASP A O 1
ATOM 927 N N . ALA A 1 118 ? -21.593 -2.785 7.522 1.00 90.75 118 ALA A N 1
ATOM 928 C CA . ALA A 1 118 ? -20.441 -1.890 7.550 1.00 90.75 118 ALA A CA 1
ATOM 929 C C . ALA A 1 118 ? -19.792 -1.667 6.163 1.00 90.75 118 ALA A C 1
ATOM 931 O O . ALA A 1 118 ? -18.805 -0.930 6.061 1.00 90.75 118 ALA A O 1
ATOM 932 N N . GLY A 1 119 ? -20.306 -2.325 5.114 1.00 92.88 119 GLY A N 1
ATOM 933 C CA . GLY A 1 119 ? -19.755 -2.327 3.756 1.00 92.88 119 GLY A CA 1
ATOM 934 C C . GLY A 1 119 ? -19.691 -0.948 3.082 1.00 92.88 119 GLY A C 1
ATOM 935 O O . GLY A 1 119 ? -20.201 0.050 3.584 1.00 92.88 119 GLY A O 1
ATOM 936 N N . GLY A 1 120 ? -19.021 -0.878 1.927 1.00 91.50 120 GLY A N 1
ATOM 937 C CA . GLY A 1 120 ? -18.936 0.351 1.119 1.00 91.50 120 GLY A CA 1
ATOM 938 C C . GLY A 1 120 ? -18.022 1.449 1.680 1.00 91.50 120 GLY A C 1
ATOM 939 O O . GLY A 1 120 ? -18.042 2.576 1.193 1.00 91.50 120 GLY A O 1
ATOM 940 N N . THR A 1 121 ? -17.209 1.141 2.695 1.00 94.50 121 THR A N 1
ATOM 941 C CA . THR A 1 121 ? -16.285 2.097 3.322 1.00 94.50 121 THR A CA 1
ATOM 942 C C . THR A 1 121 ? -14.835 1.629 3.234 1.00 94.50 121 THR A C 1
ATOM 944 O O . THR A 1 121 ? -14.545 0.432 3.213 1.00 94.50 121 THR A O 1
ATOM 947 N N . SER A 1 122 ? -13.891 2.574 3.246 1.00 94.00 122 SER A N 1
ATOM 948 C CA . SER A 1 122 ? -12.456 2.262 3.291 1.00 94.00 122 SER A CA 1
ATOM 949 C C . SER A 1 122 ? -12.081 1.525 4.578 1.00 94.00 122 SER A C 1
ATOM 951 O O . SER A 1 122 ? -11.222 0.646 4.559 1.00 94.00 122 SER A O 1
ATOM 953 N N . ARG A 1 123 ? -12.791 1.816 5.678 1.00 95.81 123 ARG A N 1
ATOM 954 C CA . ARG A 1 123 ? -12.658 1.101 6.952 1.00 95.81 123 ARG A CA 1
ATOM 955 C C . ARG A 1 123 ? -13.013 -0.374 6.811 1.00 95.81 123 ARG A C 1
ATOM 957 O O . ARG A 1 123 ? -12.247 -1.211 7.275 1.00 95.81 123 ARG A O 1
ATOM 964 N N . ALA A 1 124 ? -14.112 -0.704 6.130 1.00 96.50 124 ALA A N 1
ATOM 965 C CA . ALA A 1 124 ? -14.478 -2.093 5.860 1.00 96.50 124 ALA A CA 1
ATOM 966 C C . ALA A 1 124 ? -13.448 -2.809 4.981 1.00 96.50 124 ALA A C 1
ATOM 968 O O . ALA A 1 124 ? -13.082 -3.941 5.280 1.00 96.50 124 ALA A O 1
ATOM 969 N N . ILE A 1 125 ? -12.934 -2.145 3.939 1.00 97.12 125 ILE A N 1
ATOM 970 C CA . ILE A 1 125 ? -11.885 -2.705 3.072 1.00 97.12 125 ILE A CA 1
ATOM 971 C C . ILE A 1 125 ? -10.622 -3.024 3.881 1.00 97.12 125 ILE A C 1
ATOM 973 O O . ILE A 1 125 ? -10.094 -4.132 3.792 1.00 97.12 125 ILE A O 1
ATOM 977 N N . PHE A 1 126 ? -10.153 -2.078 4.696 1.00 97.25 126 PHE A N 1
ATOM 978 C CA . PHE A 1 126 ? -8.972 -2.285 5.529 1.00 97.25 126 PHE A CA 1
ATOM 979 C C . PHE A 1 126 ? -9.189 -3.362 6.602 1.00 97.25 126 PHE A C 1
ATOM 981 O O . PHE A 1 126 ? -8.321 -4.210 6.808 1.00 97.25 126 PHE A O 1
ATOM 988 N N . SER A 1 127 ? -10.359 -3.374 7.244 1.00 97.19 127 SER A N 1
ATOM 989 C CA . SER A 1 127 ? -10.704 -4.384 8.252 1.00 97.19 127 SER A CA 1
ATOM 990 C C . SER A 1 127 ? -10.738 -5.785 7.642 1.00 97.19 127 SER A C 1
ATOM 992 O O . SER A 1 127 ? -10.161 -6.720 8.193 1.00 97.19 127 SER A O 1
ATOM 994 N N . ALA A 1 128 ? -11.322 -5.912 6.446 1.00 96.94 128 ALA A N 1
ATOM 995 C CA . ALA A 1 128 ? -11.314 -7.146 5.671 1.00 96.94 128 ALA A CA 1
ATOM 996 C C . ALA A 1 128 ? -9.901 -7.629 5.351 1.00 96.94 128 ALA A C 1
ATOM 998 O O . ALA A 1 128 ? -9.617 -8.820 5.453 1.00 96.94 128 ALA A O 1
ATOM 999 N N . PHE A 1 129 ? -9.010 -6.709 4.980 1.00 97.31 129 PHE A N 1
ATOM 1000 C CA . PHE A 1 129 ? -7.617 -7.035 4.712 1.00 97.31 129 PHE A CA 1
ATOM 1001 C C . PHE A 1 129 ? -6.890 -7.518 5.973 1.00 97.31 129 PHE A C 1
ATOM 1003 O O . PHE A 1 129 ? -6.188 -8.527 5.921 1.00 97.31 129 PHE A O 1
ATOM 1010 N N . CYS A 1 130 ? -7.109 -6.869 7.120 1.00 96.81 130 CYS A N 1
ATOM 1011 C CA . CYS A 1 130 ? -6.576 -7.335 8.400 1.00 96.81 130 CYS A CA 1
ATOM 1012 C C . CYS A 1 130 ? -7.061 -8.754 8.725 1.00 96.81 130 CYS A C 1
ATOM 1014 O O . CYS A 1 130 ? -6.263 -9.618 9.086 1.00 96.81 130 CYS A O 1
ATOM 1016 N N . ASP A 1 131 ? -8.364 -9.009 8.596 1.00 96.25 131 ASP A N 1
ATOM 1017 C CA . ASP A 1 131 ? -8.941 -10.331 8.852 1.00 96.25 131 ASP A CA 1
ATOM 1018 C C . ASP A 1 131 ? -8.374 -11.395 7.902 1.00 96.25 131 ASP A C 1
ATOM 1020 O O . ASP A 1 131 ? -8.030 -12.490 8.349 1.00 96.25 131 ASP A O 1
ATOM 1024 N N . ALA A 1 132 ? -8.191 -11.061 6.621 1.00 96.88 132 ALA A N 1
ATOM 1025 C CA . ALA A 1 132 ? -7.547 -11.942 5.652 1.00 96.88 132 ALA A CA 1
ATOM 1026 C C . ALA A 1 132 ? -6.113 -12.302 6.072 1.00 96.88 132 ALA A C 1
ATOM 1028 O O . A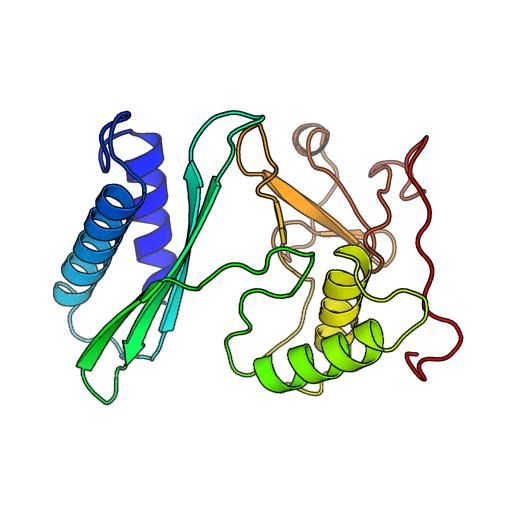LA A 1 132 ? -5.757 -13.479 6.048 1.00 96.88 132 ALA A O 1
ATOM 1029 N N . LEU A 1 133 ? -5.311 -11.325 6.515 1.00 95.75 133 LEU A N 1
ATOM 1030 C CA . LEU A 1 133 ? -3.942 -11.563 6.991 1.00 95.75 133 LEU A CA 1
ATOM 1031 C C . LEU A 1 133 ? -3.902 -12.469 8.228 1.00 95.75 133 LEU A C 1
ATOM 1033 O O . LEU A 1 133 ? -3.053 -13.351 8.320 1.00 95.75 133 LEU A O 1
ATOM 1037 N N . SER A 1 134 ? -4.814 -12.275 9.182 1.00 94.62 134 SER A N 1
ATOM 1038 C CA . SER A 1 134 ? -4.832 -13.071 10.420 1.00 94.62 134 SER A CA 1
ATOM 1039 C C . SER A 1 134 ? -5.515 -14.424 10.297 1.00 94.62 134 SER A C 1
ATOM 1041 O O . SER A 1 134 ? -5.364 -15.249 11.192 1.00 94.62 134 SER A O 1
ATOM 1043 N N . SER A 1 135 ? -6.232 -14.671 9.202 1.00 95.25 135 SER A N 1
ATOM 1044 C CA . SER A 1 135 ? -6.850 -15.971 8.934 1.00 95.25 135 SER A CA 1
ATOM 1045 C C . SER A 1 135 ? -5.828 -17.104 8.794 1.00 95.25 135 SER A C 1
ATOM 1047 O O . SER A 1 135 ? -6.141 -18.255 9.088 1.00 95.25 135 SER A O 1
ATOM 1049 N N . GLY A 1 136 ? -4.616 -16.790 8.320 1.00 95.06 136 GLY A N 1
ATOM 1050 C CA . GLY A 1 136 ? -3.611 -17.787 7.948 1.00 95.06 136 GLY A CA 1
ATOM 1051 C C . GLY A 1 136 ? -3.998 -18.656 6.741 1.00 95.06 136 GLY A C 1
ATOM 1052 O O . GLY A 1 136 ? -3.315 -19.644 6.475 1.00 95.06 136 GLY A O 1
ATOM 1053 N N . GLU A 1 137 ? -5.074 -18.323 6.010 1.00 96.38 137 GLU A N 1
ATOM 1054 C CA . GLU A 1 137 ? -5.528 -19.095 4.842 1.00 96.38 137 GLU A CA 1
ATOM 1055 C C . GLU A 1 137 ? -4.509 -19.057 3.688 1.00 96.38 137 GLU A C 1
ATOM 1057 O O . GLU A 1 137 ? -4.294 -20.075 3.028 1.00 96.38 137 GLU A O 1
ATOM 1062 N N . ASP A 1 138 ? -3.844 -17.915 3.463 1.00 97.12 138 ASP A N 1
ATOM 1063 C CA . ASP A 1 138 ? -2.671 -17.836 2.584 1.00 97.12 138 ASP A CA 1
ATOM 1064 C C . ASP A 1 138 ? -1.386 -17.949 3.408 1.00 97.12 138 ASP A C 1
ATOM 1066 O O . ASP A 1 138 ? -1.029 -17.040 4.152 1.00 97.12 138 ASP A O 1
ATOM 1070 N N . ARG A 1 139 ? -0.654 -19.055 3.248 1.00 96.19 139 ARG A N 1
ATOM 1071 C CA . ARG A 1 139 ? 0.540 -19.367 4.059 1.00 96.19 139 ARG A CA 1
ATOM 1072 C C . ARG A 1 139 ? 1.733 -18.444 3.805 1.00 96.19 139 ARG A C 1
ATOM 1074 O O . ARG A 1 139 ? 2.694 -18.479 4.568 1.00 96.19 139 ARG A O 1
ATOM 1081 N N . LEU A 1 140 ? 1.701 -17.682 2.714 1.00 95.62 140 LEU A N 1
ATOM 1082 C CA . LEU A 1 140 ? 2.761 -16.752 2.322 1.00 95.62 140 LEU A CA 1
ATOM 1083 C C . LEU A 1 140 ? 2.437 -15.299 2.701 1.00 95.62 140 LEU A C 1
ATOM 1085 O O . LEU A 1 140 ? 3.280 -14.424 2.515 1.00 95.62 140 LEU A O 1
ATOM 1089 N N . SER A 1 141 ? 1.248 -15.052 3.256 1.00 94.75 141 SER A N 1
ATOM 1090 C CA . SER A 1 141 ? 0.809 -13.745 3.738 1.00 94.75 141 SER A CA 1
ATOM 1091 C C . SER A 1 141 ? 0.657 -13.764 5.256 1.00 94.75 141 SER A C 1
ATOM 1093 O O . SER A 1 141 ? 0.219 -14.748 5.845 1.00 94.75 141 SER A O 1
ATOM 1095 N N . GLY A 1 142 ? 0.998 -12.657 5.911 1.00 93.31 142 GLY A N 1
ATOM 1096 C CA . GLY A 1 142 ? 0.841 -12.528 7.355 1.00 93.31 142 GLY A CA 1
ATOM 1097 C C . GLY A 1 142 ? 1.541 -11.299 7.916 1.00 93.31 142 GLY A C 1
ATOM 1098 O O . GLY A 1 142 ? 1.983 -10.420 7.176 1.00 93.31 142 GLY A O 1
ATOM 1099 N N . GLY A 1 143 ? 1.648 -11.261 9.244 1.00 92.75 143 GLY A N 1
ATOM 1100 C CA . GLY A 1 143 ? 2.197 -10.118 9.969 1.00 92.75 143 GLY A CA 1
ATOM 1101 C C . GLY A 1 143 ? 1.239 -8.926 10.012 1.00 92.75 143 GLY A C 1
ATOM 1102 O O . GLY A 1 143 ? 0.051 -9.041 9.710 1.00 92.75 143 GLY A O 1
ATOM 1103 N N . MET A 1 144 ? 1.770 -7.775 10.422 1.00 94.94 144 MET A N 1
ATOM 1104 C CA . MET A 1 144 ? 1.002 -6.538 10.495 1.00 94.94 144 MET A CA 1
ATOM 1105 C C . MET A 1 144 ? 0.910 -5.878 9.113 1.00 94.94 144 MET A C 1
ATOM 1107 O O . MET A 1 144 ? 1.937 -5.784 8.431 1.00 94.94 144 MET A O 1
ATOM 1111 N N . PRO A 1 145 ? -0.263 -5.369 8.695 1.00 94.81 145 PRO A N 1
ATOM 1112 C CA . PRO A 1 145 ? -0.380 -4.615 7.457 1.00 94.81 145 PRO A CA 1
ATOM 1113 C C . PRO A 1 145 ? 0.576 -3.417 7.423 1.00 94.81 145 PRO A C 1
ATOM 1115 O O . PRO A 1 145 ? 0.778 -2.708 8.410 1.00 94.81 145 PRO A O 1
ATOM 1118 N N . GLN A 1 146 ? 1.136 -3.173 6.241 1.00 94.75 146 GLN A N 1
ATOM 1119 C CA . GLN A 1 146 ? 1.881 -1.958 5.935 1.00 94.75 146 GLN A CA 1
ATOM 1120 C C . GLN A 1 146 ? 0.947 -0.992 5.208 1.00 94.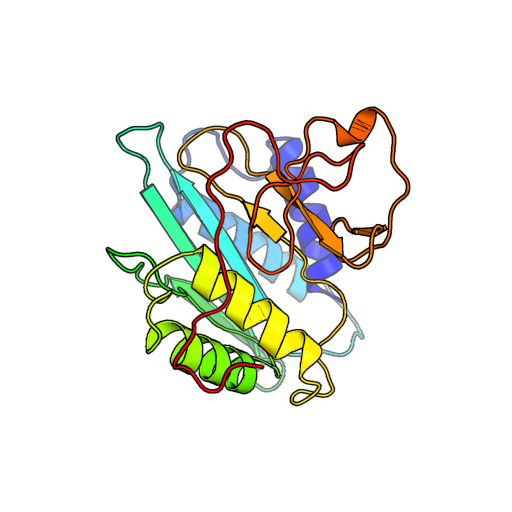75 146 GLN A C 1
ATOM 1122 O O . GLN A 1 146 ? 0.281 -1.390 4.252 1.00 94.75 146 GLN A O 1
ATOM 1127 N N . LEU A 1 147 ? 0.895 0.267 5.646 1.00 95.12 147 LEU A N 1
ATOM 1128 C CA . LEU A 1 147 ? -0.059 1.248 5.136 1.00 95.12 147 LEU A CA 1
ATOM 1129 C C . LEU A 1 147 ? 0.620 2.544 4.719 1.00 95.12 147 LEU A C 1
ATOM 1131 O O . LEU A 1 147 ? 1.422 3.113 5.458 1.00 95.12 147 LEU A O 1
ATOM 1135 N N . ASN A 1 148 ? 0.213 3.042 3.556 1.00 94.50 148 ASN A N 1
ATOM 1136 C CA . ASN A 1 148 ? 0.511 4.385 3.086 1.00 94.50 148 ASN A CA 1
ATOM 1137 C C . ASN A 1 148 ? -0.785 5.032 2.608 1.00 94.50 148 ASN A C 1
ATOM 1139 O O . ASN A 1 148 ? -1.600 4.388 1.949 1.00 94.50 148 ASN A O 1
ATOM 1143 N N . ALA A 1 149 ? -0.965 6.303 2.943 1.00 94.44 149 ALA A N 1
ATOM 1144 C CA . ALA A 1 149 ? -2.113 7.090 2.541 1.00 94.44 149 ALA A CA 1
ATOM 1145 C C . ALA A 1 149 ? -1.706 8.155 1.528 1.00 94.44 149 ALA A C 1
ATOM 1147 O O . ALA A 1 149 ? -0.765 8.924 1.746 1.00 94.44 149 ALA A O 1
ATOM 1148 N N . LEU A 1 150 ? -2.477 8.226 0.448 1.00 94.56 150 LEU A N 1
ATOM 1149 C CA . LEU A 1 150 ? -2.418 9.284 -0.545 1.00 94.56 150 LEU A CA 1
ATOM 1150 C C . LEU A 1 150 ? -3.755 10.031 -0.526 1.00 94.56 150 LEU A C 1
ATOM 1152 O O . LEU A 1 150 ? -4.702 9.666 -1.215 1.00 94.56 150 LEU A O 1
ATOM 1156 N N . TYR A 1 151 ? -3.842 11.054 0.322 1.00 92.94 151 TYR A N 1
ATOM 1157 C CA . TYR A 1 151 ? -5.041 11.883 0.470 1.00 92.94 151 TYR A CA 1
ATOM 1158 C C . TYR A 1 151 ? -5.230 12.829 -0.728 1.00 92.94 151 TYR A C 1
ATOM 1160 O O . TYR A 1 151 ? -4.422 12.831 -1.657 1.00 92.94 151 TYR A O 1
ATOM 1168 N N . THR A 1 152 ? -6.290 13.638 -0.739 1.00 92.25 152 THR A N 1
ATOM 1169 C CA . THR A 1 152 ? -6.550 14.630 -1.807 1.00 92.25 152 THR A CA 1
ATOM 1170 C C . THR A 1 152 ? -5.554 15.785 -1.813 1.00 92.25 152 THR A C 1
ATOM 1172 O O . THR A 1 152 ? -5.360 16.442 -2.832 1.00 92.25 152 THR A O 1
ATOM 1175 N N . GLU A 1 153 ? -4.876 15.994 -0.689 1.00 90.00 153 GLU A N 1
ATOM 1176 C CA . GLU A 1 153 ? -3.902 17.055 -0.463 1.00 90.00 153 GLU A CA 1
ATOM 1177 C C . GLU A 1 153 ? -2.725 16.565 0.394 1.00 90.00 153 GLU A C 1
ATOM 1179 O O . GLU A 1 153 ? -2.786 15.501 1.018 1.00 90.00 153 GLU A O 1
ATOM 1184 N N . GLY A 1 154 ? -1.642 17.347 0.412 1.00 88.62 154 GLY A N 1
ATOM 1185 C CA . GLY A 1 154 ? -0.431 17.063 1.192 1.00 88.62 154 GLY A CA 1
ATOM 1186 C C . GLY A 1 154 ? 0.385 15.875 0.672 1.00 88.62 154 GLY A C 1
ATOM 1187 O O . GLY A 1 154 ? -0.051 15.140 -0.208 1.00 88.62 154 GLY A O 1
ATOM 1188 N N . SER A 1 155 ? 1.598 15.675 1.176 1.00 88.19 155 SER A N 1
ATOM 1189 C CA . SER A 1 155 ? 2.452 14.566 0.726 1.00 88.19 155 SER A CA 1
ATOM 1190 C C . SER A 1 155 ? 1.862 13.194 1.096 1.00 88.19 155 SER A C 1
ATOM 1192 O O . SER A 1 155 ? 1.184 13.088 2.127 1.00 88.19 155 SER A O 1
ATOM 1194 N N . PRO A 1 156 ? 2.124 12.137 0.298 1.00 90.88 156 PRO A N 1
ATOM 1195 C CA . PRO A 1 156 ? 1.857 10.770 0.727 1.00 90.88 156 PRO A CA 1
ATOM 1196 C C . PRO A 1 156 ? 2.534 10.514 2.075 1.00 90.88 156 PRO A C 1
ATOM 1198 O O . PRO A 1 156 ? 3.646 10.990 2.315 1.00 90.88 156 PRO A O 1
ATOM 1201 N N . ARG A 1 157 ? 1.865 9.784 2.967 1.00 93.56 157 ARG A N 1
ATOM 1202 C CA . ARG A 1 157 ? 2.377 9.536 4.319 1.00 93.56 157 ARG A CA 1
ATOM 1203 C C . ARG A 1 157 ? 2.088 8.118 4.789 1.00 93.56 157 ARG A C 1
ATOM 1205 O O . ARG A 1 157 ? 1.019 7.591 4.472 1.00 93.56 157 ARG A O 1
ATOM 1212 N N . PRO A 1 158 ? 2.997 7.503 5.559 1.00 95.25 158 PRO A N 1
ATOM 1213 C CA . PRO A 1 158 ? 2.719 6.218 6.169 1.00 95.25 158 PRO A CA 1
ATOM 1214 C C . PRO A 1 158 ? 1.657 6.363 7.260 1.00 95.25 158 PRO A C 1
ATOM 1216 O O . PRO A 1 158 ? 1.559 7.400 7.922 1.00 95.25 158 PRO A O 1
ATOM 1219 N N . LEU A 1 159 ? 0.876 5.303 7.451 1.00 96.75 159 LEU A N 1
ATOM 1220 C CA . LEU A 1 159 ? -0.023 5.166 8.593 1.00 96.75 159 LEU A CA 1
ATOM 1221 C C . LEU A 1 159 ? 0.519 4.087 9.529 1.00 96.75 159 LEU A C 1
ATOM 1223 O O . LEU A 1 159 ? 1.007 3.044 9.085 1.00 96.75 159 LEU A O 1
ATOM 1227 N N . GLY A 1 160 ? 0.424 4.352 10.825 1.00 96.88 160 GLY A N 1
ATOM 1228 C CA . GLY A 1 160 ? 0.756 3.404 11.872 1.00 96.88 160 GLY A CA 1
ATOM 1229 C C . GLY A 1 160 ? -0.447 2.548 12.261 1.00 96.88 160 GLY A C 1
ATOM 1230 O O . GLY A 1 160 ? -1.599 2.989 12.197 1.00 96.88 160 GLY A O 1
ATOM 1231 N N . VAL A 1 161 ? -0.171 1.324 12.701 1.00 96.88 161 VAL A N 1
ATOM 1232 C CA . VAL A 1 161 ? -1.181 0.393 13.209 1.00 96.88 161 VAL A CA 1
ATOM 1233 C C . VAL A 1 161 ? -0.899 0.096 14.675 1.00 96.88 161 VAL A C 1
ATOM 1235 O O . VAL A 1 161 ? 0.248 -0.120 15.064 1.00 96.88 161 VAL A O 1
ATOM 1238 N N . VAL A 1 162 ? -1.943 0.103 15.495 1.00 95.44 162 VAL A N 1
ATOM 1239 C CA . VAL A 1 162 ? -1.892 -0.310 16.896 1.00 95.44 162 VAL A CA 1
ATOM 1240 C C . VAL A 1 162 ? -2.599 -1.650 17.027 1.00 95.44 162 VAL A C 1
ATOM 1242 O O . VAL A 1 162 ? -3.765 -1.792 16.658 1.00 95.44 162 VAL A O 1
ATOM 1245 N N . GLU A 1 163 ? -1.915 -2.626 17.605 1.00 93.00 163 GLU A N 1
ATOM 1246 C CA . GLU A 1 163 ? -2.503 -3.916 17.951 1.00 93.00 163 GLU A CA 1
ATOM 1247 C C . GLU A 1 163 ? -1.924 -4.387 19.280 1.00 93.00 163 GLU A C 1
ATOM 1249 O O . GLU A 1 163 ? -0.729 -4.240 19.519 1.00 93.00 163 GLU A O 1
ATOM 1254 N N . ASN A 1 164 ? -2.767 -4.942 20.156 1.00 90.50 164 ASN A N 1
ATOM 1255 C CA . ASN A 1 164 ? -2.349 -5.493 21.451 1.00 90.50 164 ASN A CA 1
ATOM 1256 C C . ASN A 1 164 ? -1.453 -4.538 22.264 1.00 90.50 164 ASN A C 1
ATOM 1258 O O . ASN A 1 164 ? -0.470 -4.952 22.873 1.00 90.50 164 ASN A O 1
ATOM 1262 N N . ASN A 1 165 ? -1.808 -3.247 22.269 1.00 89.94 165 ASN A N 1
ATOM 1263 C CA . ASN A 1 165 ? -1.076 -2.183 22.963 1.00 89.94 165 ASN A CA 1
ATOM 1264 C C . ASN A 1 165 ? 0.368 -1.965 22.458 1.00 89.94 165 ASN A C 1
ATOM 1266 O O . ASN A 1 165 ? 1.217 -1.451 23.186 1.00 89.94 165 ASN A O 1
ATOM 1270 N N . GLN A 1 166 ? 0.642 -2.349 21.210 1.00 94.12 166 GLN A N 1
ATOM 1271 C CA . GLN A 1 166 ? 1.934 -2.220 20.549 1.00 94.12 166 GLN A CA 1
ATOM 1272 C C . GLN A 1 166 ? 1.796 -1.444 19.232 1.00 94.12 166 GLN A C 1
ATOM 1274 O O . GLN A 1 166 ? 0.817 -1.597 18.502 1.00 94.12 166 GLN A O 1
ATOM 1279 N N . LEU A 1 167 ? 2.786 -0.592 18.947 1.00 95.56 167 LEU A N 1
ATOM 1280 C CA . LEU A 1 167 ? 2.845 0.246 17.750 1.00 95.56 167 LEU A CA 1
ATOM 1281 C C . LEU A 1 167 ? 3.576 -0.481 16.625 1.00 95.56 167 LEU A C 1
ATOM 1283 O O . LEU A 1 167 ? 4.670 -1.012 16.830 1.00 95.56 167 LEU A O 1
ATOM 1287 N N . PHE A 1 168 ? 3.004 -0.429 15.428 1.00 96.88 168 PHE A N 1
ATOM 1288 C CA . PHE A 1 168 ? 3.597 -0.965 14.216 1.00 96.88 168 PHE A CA 1
ATOM 1289 C C . PHE A 1 168 ? 3.642 0.089 13.111 1.00 96.88 168 PHE A C 1
ATOM 1291 O O . PHE A 1 168 ? 2.641 0.739 12.815 1.00 96.88 168 PHE A O 1
ATOM 1298 N N . LEU A 1 169 ? 4.795 0.228 12.462 1.00 96.56 169 LEU A N 1
ATOM 1299 C CA . LEU A 1 169 ? 4.990 1.095 11.300 1.00 96.56 169 LEU A CA 1
ATOM 1300 C C . LEU A 1 169 ? 5.733 0.309 10.223 1.00 96.56 169 LEU A C 1
ATOM 1302 O O . LEU A 1 169 ? 6.710 -0.372 10.526 1.00 96.56 169 LEU A O 1
ATOM 1306 N N . HIS A 1 170 ? 5.253 0.357 8.978 1.00 93.38 170 HIS A N 1
ATOM 1307 C CA . HIS A 1 170 ? 5.765 -0.489 7.886 1.00 93.38 170 HIS A CA 1
ATOM 1308 C C . HIS A 1 170 ? 5.800 -1.987 8.243 1.00 93.38 170 HIS A C 1
ATOM 1310 O O . HIS A 1 170 ? 6.686 -2.726 7.825 1.00 93.38 170 HIS A O 1
ATOM 1316 N N . GLY A 1 171 ? 4.832 -2.440 9.048 1.00 93.31 171 GLY A N 1
ATOM 1317 C CA . GLY A 1 171 ? 4.743 -3.826 9.508 1.00 93.31 171 GLY A CA 1
ATOM 1318 C C . GLY A 1 171 ? 5.729 -4.196 10.623 1.00 93.31 171 GLY A C 1
ATOM 1319 O O . GLY A 1 171 ? 5.706 -5.329 11.100 1.00 93.31 171 GLY A O 1
ATOM 1320 N N . LEU A 1 172 ? 6.576 -3.259 11.061 1.00 94.50 172 LEU A N 1
ATOM 1321 C CA . LEU A 1 172 ? 7.590 -3.485 12.085 1.00 94.50 172 LEU A CA 1
ATOM 1322 C C . LEU A 1 172 ? 7.141 -2.947 13.442 1.00 94.50 172 LEU A C 1
ATOM 1324 O O . LEU A 1 172 ? 6.604 -1.840 13.506 1.00 94.50 172 LEU A O 1
ATOM 1328 N N . PRO A 1 173 ? 7.399 -3.684 14.534 1.00 95.69 173 PRO A N 1
ATOM 1329 C CA . PRO A 1 173 ? 7.128 -3.197 15.872 1.00 95.69 173 PRO A CA 1
ATOM 1330 C C . PRO A 1 173 ? 8.092 -2.066 16.230 1.00 95.69 173 PRO A C 1
ATOM 1332 O O . PRO A 1 173 ? 9.308 -2.215 16.104 1.00 95.69 173 PRO A O 1
ATOM 1335 N N . ILE A 1 174 ? 7.561 -0.944 16.709 1.00 95.19 174 ILE A N 1
ATOM 1336 C CA . ILE A 1 174 ? 8.372 0.212 17.092 1.00 95.19 174 ILE A CA 1
ATOM 1337 C C . ILE A 1 174 ? 8.044 0.694 18.501 1.00 95.19 174 ILE A C 1
ATOM 1339 O O . ILE A 1 174 ? 6.935 0.529 19.007 1.00 95.19 174 ILE A O 1
ATOM 1343 N N . LYS A 1 175 ? 9.032 1.316 19.147 1.00 92.50 175 LYS A N 1
ATOM 1344 C CA . LYS A 1 175 ? 8.824 2.031 20.407 1.00 92.50 175 LYS A CA 1
ATOM 1345 C C . LYS A 1 175 ? 8.422 3.467 20.117 1.00 92.50 175 LYS A C 1
ATOM 1347 O O . LYS A 1 175 ? 8.903 4.071 19.158 1.00 92.50 175 LYS A O 1
ATOM 1352 N N . TRP A 1 176 ? 7.572 4.013 20.978 1.00 91.00 176 TRP A N 1
ATOM 1353 C CA . TRP A 1 176 ? 7.194 5.414 20.894 1.00 91.00 176 TRP A CA 1
ATOM 1354 C C . TRP A 1 176 ? 8.419 6.339 20.990 1.00 91.00 176 TRP A C 1
ATOM 1356 O O . TRP A 1 176 ? 9.326 6.114 21.791 1.00 91.00 176 TRP A O 1
ATOM 1366 N N . SER A 1 177 ? 8.414 7.402 20.186 1.00 91.31 177 SER A N 1
ATOM 1367 C CA . SER A 1 177 ? 9.348 8.526 20.247 1.00 91.31 177 SER A CA 1
ATOM 1368 C C . SER A 1 177 ? 8.661 9.782 19.706 1.00 91.31 177 SER A C 1
ATOM 1370 O O . SER A 1 177 ? 7.704 9.681 18.938 1.00 91.31 177 SER A O 1
ATOM 1372 N N . GLY A 1 178 ? 9.156 10.973 20.059 1.00 87.62 178 GLY A N 1
ATOM 1373 C CA . GLY A 1 178 ? 8.572 12.239 19.590 1.00 87.62 178 GLY A CA 1
ATOM 1374 C C . GLY A 1 178 ? 8.537 12.390 18.062 1.00 87.62 178 GLY A C 1
ATOM 1375 O O . GLY A 1 178 ? 7.645 13.049 17.536 1.00 87.62 178 GLY A O 1
ATOM 1376 N N . ALA A 1 179 ? 9.434 11.713 17.334 1.00 88.50 179 ALA A N 1
ATOM 1377 C CA . ALA A 1 179 ? 9.447 11.701 15.869 1.00 88.50 179 ALA A CA 1
ATOM 1378 C C . ALA A 1 179 ? 8.184 11.069 15.247 1.00 88.50 179 ALA A C 1
ATOM 1380 O O . ALA A 1 179 ? 7.883 11.303 14.081 1.00 88.50 179 ALA A O 1
ATOM 1381 N N . LEU A 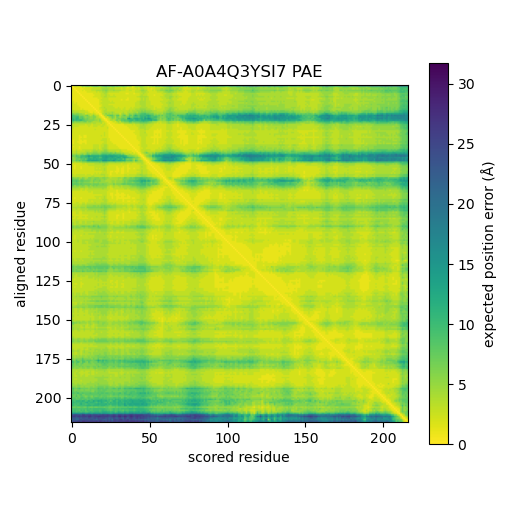1 180 ? 7.428 10.289 16.025 1.00 90.56 180 LEU A N 1
ATOM 1382 C CA . LEU A 1 180 ? 6.217 9.597 15.585 1.00 90.56 180 LEU A CA 1
ATOM 1383 C C . LEU A 1 180 ? 4.932 10.400 15.827 1.00 90.56 180 LEU A C 1
ATOM 1385 O O . LEU A 1 180 ? 3.851 9.935 15.467 1.00 90.56 180 LEU A O 1
ATOM 1389 N N . ALA A 1 181 ? 5.034 11.597 16.417 1.00 88.88 181 ALA A N 1
ATOM 1390 C CA . ALA A 1 181 ? 3.883 12.427 16.772 1.00 88.88 181 ALA A CA 1
ATOM 1391 C C . ALA A 1 181 ? 3.021 12.827 15.564 1.00 88.88 181 ALA A C 1
ATOM 1393 O O . ALA A 1 181 ? 1.812 12.991 15.701 1.00 88.88 181 ALA A O 1
ATOM 1394 N N . ASN A 1 182 ? 3.632 12.935 14.381 1.00 89.81 182 ASN A N 1
ATOM 1395 C CA . ASN A 1 182 ? 2.953 13.329 13.144 1.00 89.81 182 ASN A CA 1
ATOM 1396 C C . ASN A 1 182 ? 2.423 12.137 12.330 1.00 89.81 182 ASN A C 1
ATOM 1398 O O . ASN A 1 182 ? 1.860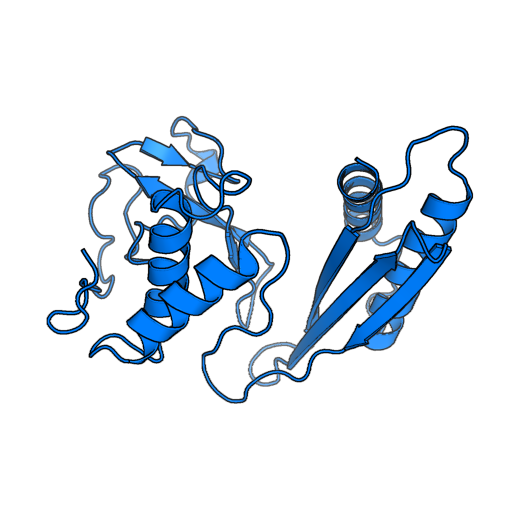 12.335 11.253 1.00 89.81 182 ASN A O 1
ATOM 1402 N N . ILE A 1 183 ? 2.615 10.907 12.814 1.00 94.62 183 ILE A N 1
ATOM 1403 C CA . ILE A 1 183 ? 2.053 9.710 12.190 1.00 94.62 183 ILE A CA 1
ATOM 1404 C C . ILE A 1 183 ? 0.618 9.535 12.675 1.00 94.62 183 ILE A C 1
ATOM 1406 O O . ILE A 1 183 ? 0.327 9.651 13.863 1.00 94.62 183 ILE A O 1
ATOM 1410 N N . GLU A 1 184 ? -0.289 9.250 11.747 1.00 95.06 184 GLU A N 1
ATOM 1411 C CA . GLU A 1 184 ? -1.651 8.858 12.085 1.00 95.06 184 GLU A CA 1
ATOM 1412 C C . GLU A 1 184 ? -1.679 7.370 12.452 1.00 95.06 184 GLU A C 1
ATOM 1414 O O . GLU A 1 184 ? -1.142 6.535 11.725 1.00 95.06 184 GLU A O 1
ATOM 1419 N N . TRP A 1 185 ? -2.317 7.054 13.580 1.00 95.75 185 TRP A N 1
ATOM 1420 C CA . TRP A 1 185 ? -2.375 5.710 14.148 1.00 95.75 185 TRP A CA 1
ATOM 1421 C C . TRP A 1 185 ? -3.801 5.179 14.133 1.00 95.75 185 TRP A C 1
ATOM 1423 O O . TRP A 1 185 ? -4.738 5.897 14.497 1.00 95.75 185 TRP A O 1
ATOM 1433 N N . CYS A 1 186 ? -3.969 3.920 13.740 1.00 96.62 186 CYS A N 1
ATOM 1434 C CA . CYS A 1 186 ? -5.274 3.272 13.703 1.00 96.62 186 CYS A CA 1
ATOM 1435 C C . CYS A 1 186 ? -5.255 1.839 14.245 1.00 96.62 186 CYS A C 1
ATOM 1437 O O . CYS A 1 186 ? -4.215 1.188 14.254 1.00 96.62 186 CYS A O 1
ATOM 1439 N N . ASP A 1 187 ? -6.401 1.349 14.714 1.00 95.81 187 ASP A N 1
ATOM 1440 C CA . ASP A 1 187 ? -6.594 -0.080 14.987 1.00 95.81 187 ASP A CA 1
ATOM 1441 C C . ASP A 1 187 ? -6.954 -0.852 13.704 1.00 95.81 187 ASP A C 1
ATOM 1443 O O . ASP A 1 187 ? -7.094 -0.282 12.623 1.00 95.81 187 ASP A O 1
ATOM 1447 N N . ARG A 1 188 ? -7.184 -2.162 13.834 1.00 95.19 188 ARG A N 1
ATOM 1448 C CA . ARG A 1 188 ? -7.593 -3.059 12.735 1.00 95.19 188 ARG A CA 1
ATOM 1449 C C . ARG A 1 188 ? -8.964 -2.761 12.131 1.00 95.19 188 ARG A C 1
ATOM 1451 O O . ARG A 1 188 ? -9.288 -3.296 11.079 1.00 95.19 188 ARG A O 1
ATOM 1458 N N . LEU A 1 189 ? -9.758 -1.923 12.788 1.00 95.44 189 LEU A N 1
ATOM 1459 C CA . LEU A 1 189 ? -11.042 -1.420 12.307 1.00 95.44 189 LEU A CA 1
ATOM 1460 C C . LEU A 1 189 ? -10.910 -0.028 11.670 1.00 95.44 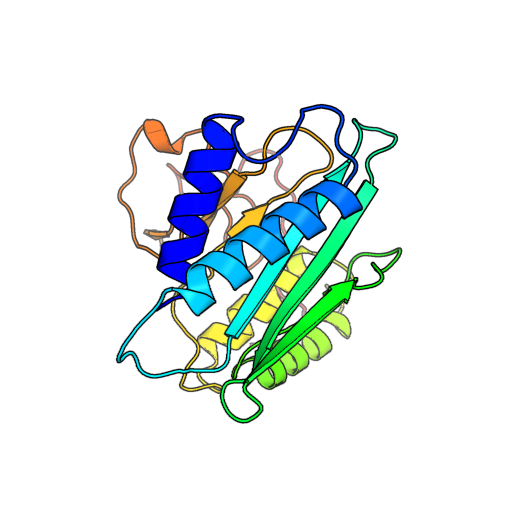189 LEU A C 1
ATOM 1462 O O . LEU A 1 189 ? -11.907 0.615 11.334 1.00 95.44 189 LEU A O 1
ATOM 1466 N N . PHE A 1 190 ? -9.675 0.447 11.497 1.00 95.88 190 PHE A N 1
ATOM 1467 C CA . PHE A 1 190 ? -9.354 1.785 11.019 1.00 95.88 190 PHE A CA 1
ATOM 1468 C C . PHE A 1 190 ? -9.942 2.900 11.909 1.00 95.88 190 PHE A C 1
ATOM 1470 O O . PHE A 1 190 ? -10.249 4.006 11.444 1.00 95.88 190 PHE A O 1
ATOM 1477 N N . ASN A 1 191 ? -10.128 2.623 13.205 1.00 95.75 191 ASN A N 1
ATOM 1478 C CA . ASN A 1 191 ? -10.420 3.649 14.197 1.00 95.75 191 ASN A CA 1
ATOM 1479 C C . ASN A 1 191 ? -9.141 4.399 14.517 1.00 95.75 191 ASN A C 1
ATOM 1481 O O . ASN A 1 191 ? -8.135 3.787 14.862 1.00 95.75 191 ASN A O 1
ATOM 1485 N N . ARG A 1 192 ? -9.192 5.729 14.457 1.00 95.38 192 ARG A N 1
ATOM 1486 C CA . ARG A 1 192 ? -8.051 6.568 14.824 1.00 95.38 192 ARG A CA 1
ATOM 1487 C C . ARG A 1 192 ? -7.799 6.484 16.325 1.00 95.38 192 ARG A C 1
ATOM 1489 O O . ARG A 1 192 ? -8.724 6.676 17.120 1.00 95.38 192 ARG A O 1
ATOM 1496 N N . LEU A 1 193 ? -6.548 6.247 16.688 1.00 94.56 193 LEU A N 1
ATOM 1497 C CA . LEU A 1 193 ? -6.091 6.130 18.064 1.00 94.56 193 LEU A CA 1
ATOM 1498 C C . LEU A 1 193 ? -5.076 7.224 18.394 1.00 94.56 193 LEU A C 1
ATOM 1500 O O . LEU A 1 193 ? -4.330 7.692 17.536 1.00 94.56 193 LEU A O 1
ATOM 1504 N N . ASP A 1 194 ? -5.061 7.619 19.658 1.00 90.56 194 ASP A N 1
ATOM 1505 C CA . ASP A 1 194 ? -3.978 8.386 20.249 1.00 90.56 194 ASP A CA 1
ATOM 1506 C C . ASP A 1 194 ? -2.828 7.416 20.588 1.00 90.56 194 ASP A C 1
ATOM 1508 O O . ASP A 1 194 ? -3.047 6.450 21.324 1.00 90.56 194 ASP A O 1
ATOM 1512 N N . PRO A 1 195 ? -1.610 7.632 20.066 1.00 86.88 195 PRO A N 1
ATOM 1513 C CA . PRO A 1 195 ? -0.511 6.679 20.215 1.00 86.88 195 PRO A CA 1
ATOM 1514 C C . PRO A 1 195 ? 0.159 6.680 21.596 1.00 86.88 195 PRO A C 1
ATOM 1516 O O . PRO A 1 195 ? 0.974 5.801 21.869 1.00 86.88 195 PRO A O 1
ATOM 1519 N N . LEU A 1 196 ? -0.145 7.648 22.467 1.00 87.50 196 LEU A N 1
ATOM 1520 C CA . LEU A 1 196 ? 0.347 7.676 23.848 1.00 87.50 196 LEU A CA 1
ATOM 1521 C C . LEU A 1 196 ? -0.580 6.889 24.770 1.00 87.50 196 LEU A C 1
ATOM 1523 O O . LEU A 1 196 ? -0.129 6.144 25.637 1.00 87.50 196 LEU A O 1
ATOM 1527 N N . THR A 1 197 ? -1.886 7.073 24.592 1.00 89.25 197 THR A N 1
ATOM 1528 C CA . THR A 1 197 ? -2.910 6.463 25.447 1.00 89.25 197 THR A CA 1
ATOM 1529 C C . THR A 1 197 ? -3.430 5.135 24.906 1.00 89.25 197 THR A C 1
ATOM 1531 O O . THR A 1 197 ? -4.067 4.395 25.654 1.00 89.25 197 THR A O 1
ATOM 1534 N N . MET A 1 198 ? -3.196 4.848 23.620 1.00 87.81 198 MET A N 1
ATOM 1535 C CA . MET A 1 198 ? -3.770 3.735 22.848 1.00 87.81 198 MET A CA 1
ATOM 1536 C C . MET A 1 198 ? -5.305 3.719 22.837 1.00 87.81 198 MET A C 1
ATOM 1538 O O . MET A 1 198 ? -5.934 2.705 22.534 1.00 87.81 198 MET A O 1
ATOM 1542 N N . LYS A 1 199 ? -5.929 4.851 23.174 1.00 90.69 199 LYS A N 1
ATOM 1543 C CA . LYS A 1 199 ? -7.382 5.030 23.179 1.00 90.69 199 LYS A CA 1
ATOM 1544 C C . LYS A 1 199 ? -7.828 5.739 21.913 1.00 90.69 199 LYS A C 1
ATOM 1546 O O . LYS A 1 199 ? -7.033 6.351 21.208 1.00 90.69 199 LYS A O 1
ATOM 1551 N N . GLN A 1 200 ? -9.126 5.668 21.639 1.00 91.31 200 GLN A N 1
ATOM 1552 C CA . GLN A 1 200 ? -9.738 6.387 20.529 1.00 91.31 200 GLN A CA 1
ATOM 1553 C C . GLN A 1 200 ? -9.389 7.878 20.592 1.00 91.31 200 GLN A C 1
ATOM 1555 O O . GLN A 1 200 ? -9.578 8.523 21.624 1.00 91.31 200 GLN A O 1
ATOM 1560 N N . ALA A 1 201 ? -8.877 8.406 19.481 1.00 90.00 201 ALA A N 1
ATOM 1561 C CA . ALA A 1 201 ? -8.495 9.805 19.383 1.00 90.00 201 ALA A CA 1
ATOM 1562 C C . ALA A 1 201 ? -9.719 10.715 19.580 1.00 90.00 201 ALA A C 1
ATOM 1564 O O . ALA A 1 201 ? -10.835 10.389 19.157 1.00 90.00 201 ALA A O 1
ATOM 1565 N N . SER A 1 202 ? -9.509 11.876 20.203 1.00 89.00 202 SER A N 1
ATOM 1566 C CA . SER A 1 202 ? -10.583 12.847 20.438 1.00 89.00 202 SER A CA 1
ATOM 1567 C C . SER A 1 202 ? -11.268 13.244 19.123 1.00 89.00 202 SER A C 1
ATOM 1569 O O . SER A 1 202 ? -10.607 13.512 18.120 1.00 89.00 202 SER A O 1
ATOM 1571 N N . GLY A 1 203 ? -12.605 13.229 19.109 1.00 87.50 203 GLY A N 1
ATOM 1572 C CA . GLY A 1 203 ? -13.417 13.534 17.924 1.00 87.50 203 GLY A CA 1
ATOM 1573 C C . GLY A 1 203 ? -13.415 12.460 16.826 1.00 87.50 203 GLY A C 1
ATOM 1574 O O . GLY A 1 203 ? -14.111 12.618 15.821 1.00 87.50 203 GLY A O 1
ATOM 1575 N N . ALA A 1 204 ? -12.680 11.353 16.983 1.00 87.50 204 ALA A N 1
ATOM 1576 C CA . ALA A 1 204 ? -12.700 10.275 16.003 1.00 87.50 204 ALA A CA 1
ATOM 1577 C C . ALA A 1 204 ? -14.067 9.577 15.993 1.00 87.50 204 ALA A C 1
ATOM 1579 O O . ALA A 1 204 ? -14.628 9.257 17.040 1.00 87.50 204 ALA A O 1
ATOM 1580 N N . ARG A 1 205 ? -14.595 9.284 14.800 1.00 88.19 205 ARG A N 1
ATOM 1581 C CA . ARG A 1 205 ? -15.798 8.452 14.654 1.00 88.19 205 ARG A CA 1
ATOM 1582 C C . ARG A 1 205 ? -15.450 6.985 14.850 1.00 88.19 205 ARG A C 1
ATOM 1584 O O . ARG A 1 205 ? -14.612 6.474 14.102 1.00 88.19 205 ARG A O 1
ATOM 1591 N N . ARG A 1 206 ? -16.156 6.320 15.765 1.00 90.19 206 ARG A N 1
ATOM 1592 C CA . ARG A 1 206 ? -16.044 4.877 15.999 1.00 90.19 206 ARG A CA 1
ATOM 1593 C C . ARG A 1 206 ? -16.587 4.085 14.807 1.00 90.19 206 ARG A C 1
ATOM 1595 O O . ARG A 1 206 ? -17.593 4.456 14.209 1.00 90.19 206 ARG A O 1
ATOM 1602 N N . PHE A 1 207 ? -15.912 2.996 14.493 1.00 92.12 207 PHE A N 1
ATOM 1603 C CA . PHE A 1 207 ? -16.295 1.942 13.573 1.00 92.12 207 PHE A CA 1
ATOM 1604 C C . PHE A 1 207 ? -16.271 0.628 14.351 1.00 92.12 207 PHE A C 1
ATOM 1606 O O . PHE A 1 207 ? -15.383 0.400 15.179 1.00 92.12 207 PHE A O 1
ATOM 1613 N N . ALA A 1 208 ? -17.285 -0.198 14.141 1.00 91.19 208 ALA A N 1
ATOM 1614 C CA . ALA A 1 208 ? -17.453 -1.466 14.831 1.00 91.19 208 ALA A CA 1
ATOM 1615 C C . ALA A 1 208 ? -17.469 -2.601 13.811 1.00 91.19 208 ALA A C 1
ATOM 1617 O O . ALA A 1 208 ? -17.710 -2.375 12.624 1.00 91.19 208 ALA A O 1
ATOM 1618 N N . ARG A 1 209 ? -17.218 -3.824 14.287 1.00 90.94 209 ARG A N 1
ATOM 1619 C CA . ARG A 1 209 ? -17.408 -5.007 13.453 1.00 90.94 209 ARG A CA 1
ATOM 1620 C C . ARG A 1 209 ? -18.877 -5.130 13.030 1.00 90.94 209 ARG A C 1
ATOM 1622 O O . ARG A 1 209 ? -19.755 -4.719 13.794 1.00 90.94 209 ARG A O 1
ATOM 1629 N N . PRO A 1 210 ? -19.139 -5.702 11.848 1.00 87.69 210 PRO A N 1
ATOM 1630 C CA . PRO A 1 210 ? -20.494 -5.884 11.364 1.00 87.69 210 PRO A CA 1
ATOM 1631 C C . PRO A 1 210 ? -21.213 -6.944 12.203 1.00 87.69 210 PRO A C 1
ATOM 1633 O O . PRO A 1 210 ? -20.593 -7.903 12.665 1.00 87.69 210 PRO A O 1
ATOM 1636 N N . THR A 1 211 ? -22.519 -6.790 12.402 1.00 79.44 211 THR A N 1
ATOM 1637 C CA . THR A 1 211 ? -23.285 -7.674 13.304 1.00 79.44 211 THR A CA 1
ATOM 1638 C C . THR A 1 211 ? -23.827 -8.936 12.623 1.00 79.44 211 THR A C 1
ATOM 1640 O O . THR A 1 211 ? -24.011 -9.954 13.286 1.00 79.44 211 THR A O 1
ATOM 1643 N N . ASN A 1 212 ? -24.005 -8.914 11.295 1.00 63.69 212 ASN A N 1
ATOM 1644 C CA . ASN A 1 212 ? -24.729 -9.950 10.539 1.00 63.69 212 ASN A CA 1
ATOM 1645 C C . ASN A 1 212 ? -23.888 -10.729 9.507 1.00 63.69 212 ASN A C 1
ATOM 1647 O O . ASN A 1 212 ? -24.437 -11.411 8.647 1.00 63.69 212 ASN A O 1
ATOM 1651 N N . SER A 1 213 ? -22.560 -10.639 9.542 1.00 57.56 213 SER A N 1
ATOM 1652 C CA . SER A 1 213 ? -21.713 -11.080 8.419 1.00 57.56 213 SER A CA 1
ATOM 1653 C C . SER A 1 213 ? -21.008 -12.429 8.605 1.00 57.56 213 SER A C 1
ATOM 1655 O O . SER A 1 213 ? -20.286 -12.869 7.711 1.00 57.56 213 SER A O 1
ATOM 1657 N N . GLY A 1 214 ? -21.166 -13.095 9.757 1.00 61.09 214 GLY A N 1
ATOM 1658 C CA . GLY A 1 214 ? -20.382 -14.297 10.088 1.00 61.09 214 GLY A CA 1
ATOM 1659 C C . GLY A 1 214 ? -18.871 -14.029 10.215 1.00 61.09 214 GLY A C 1
ATOM 1660 O O . GLY A 1 214 ? -18.079 -14.967 10.271 1.00 61.09 214 GLY A O 1
ATOM 1661 N N . ILE A 1 215 ? -18.475 -12.753 10.257 1.00 64.69 215 ILE A N 1
ATOM 1662 C CA . ILE A 1 215 ? -17.098 -12.283 10.406 1.00 64.69 215 ILE A CA 1
ATOM 1663 C C . ILE A 1 215 ? -16.781 -12.285 11.903 1.00 64.69 215 ILE A C 1
ATOM 1665 O O . ILE A 1 215 ? -17.334 -11.482 12.655 1.00 64.69 215 ILE A O 1
ATOM 1669 N N . ARG A 1 216 ? -15.947 -13.233 12.342 1.00 54.28 216 ARG A N 1
ATOM 1670 C CA . ARG A 1 216 ? -15.460 -13.328 13.727 1.00 54.28 216 ARG A CA 1
ATOM 1671 C C . ARG A 1 216 ? -14.198 -12.513 13.911 1.00 54.28 216 ARG A C 1
ATOM 1673 O O . ARG A 1 216 ? -13.297 -12.605 13.050 1.00 54.28 216 ARG A O 1
#

Mean predicted aligned error: 4.7 Å

pLDDT: mean 92.08, std 6.63, range [54.28, 98.31]

Foldseek 3Di:
DLVVVLVVVVVVCVVVVNQDDPPDDPVRSVVSSLCSSVVSVVPDDDDDDDKDWDKDKDWDDAPPVIDIWIWIWIADPVVRDTDIDTFDDDPADDDRDADDQLRVLLVVLLVLLLPFPNHRDPLSSQLSNQLSQVVCPRVVHHADDWDWDDDSDDDIGTAWEDDPLFIDHRRDTDDDDPVCQPHFYAYSSRFTADNVVRHGDPPTDDDDDTDPRPRD

Radius of gyration: 19.06 Å; Cα contacts (8 Å, |Δi|>4): 311; chains: 1; bounding box: 48×40×46 Å